Protein AF-A0A1V9ZFH4-F1 (afdb_monomer)

Solvent-accessible surface area (backbone atoms only — not comparable to full-atom values): 11383 Å² total; per-residue (Å²): 136,84,79,77,77,79,78,76,80,73,68,37,57,56,69,38,74,28,43,51,38,98,91,40,75,34,37,12,47,42,52,95,84,56,84,91,69,63,50,80,37,64,60,96,86,42,78,29,36,42,54,35,34,20,58,19,48,47,32,40,46,33,40,68,73,48,40,30,41,62,56,94,73,93,36,43,35,49,62,75,39,90,84,47,49,36,27,34,77,92,60,57,81,41,62,64,48,76,31,50,58,38,30,67,70,66,78,47,69,70,13,39,37,30,23,37,59,26,61,95,33,57,81,36,21,36,36,30,29,27,68,40,75,57,67,57,28,34,30,26,40,59,21,67,81,70,32,50,66,50,63,90,95,48,58,49,71,47,76,37,52,26,40,68,52,100,73,19,34,35,67,54,58,96,44,95,54,44,46,61,54,25,34,35,35,67,64,54,92,83,43,70,75,71,81,78,78,74,82,78,132

Radius of gyration: 17.39 Å; Cα contacts (8 Å, |Δi|>4): 444; chains: 1; bounding box: 41×49×54 Å

Secondary structure (DSSP, 8-state):
-PPPPPPPPPPPPTT-EEEEETTEEEE----TT--S-PPEEEETTEEEEETT-HHHHHHHHHHHHHSEEE---SSGGGGGSTT--EEETTSSEE-EEEEETT-SS---TTPEEEE-SBTTBTTT-EEEEEEEE-SSEEEEE-SSS--SPPPTT---SEEEEEEEETTEEEE--SSTT--EEEEEEE--TTPPPP-------

Structure (mmCIF, N/CA/C/O backbone):
data_AF-A0A1V9ZFH4-F1
#
_entry.id   AF-A0A1V9ZFH4-F1
#
loop_
_atom_site.group_PDB
_atom_site.id
_atom_site.type_symbol
_atom_site.label_atom_id
_atom_site.label_alt_id
_atom_site.label_comp_id
_atom_site.label_asym_id
_atom_site.label_entity_id
_atom_site.label_seq_id
_atom_site.pdbx_PDB_ins_code
_atom_site.Cartn_x
_atom_site.Cartn_y
_atom_site.Cartn_z
_atom_site.occupancy
_atom_site.B_iso_or_equiv
_atom_site.auth_seq_id
_atom_site.auth_comp_id
_atom_site.auth_asym_id
_atom_site.auth_atom_id
_atom_site.pdbx_PDB_model_num
ATOM 1 N N . MET A 1 1 ? 19.535 -32.516 23.263 1.00 39.56 1 MET A N 1
ATOM 2 C CA . MET 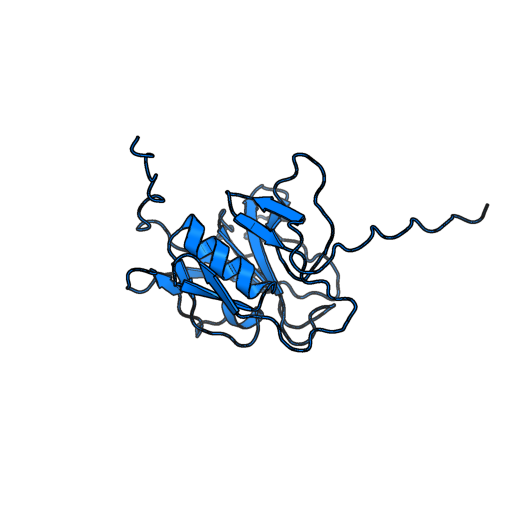A 1 1 ? 19.046 -32.508 21.869 1.00 39.56 1 MET A CA 1
ATOM 3 C C . MET A 1 1 ? 19.196 -31.087 21.358 1.00 39.56 1 MET A C 1
ATOM 5 O O . MET A 1 1 ? 18.518 -30.207 21.870 1.00 39.56 1 MET A O 1
ATOM 9 N N . CYS A 1 2 ? 20.154 -30.831 20.470 1.00 38.62 2 CYS A N 1
ATOM 10 C CA . CYS A 1 2 ? 20.339 -29.502 19.890 1.00 38.62 2 CYS A CA 1
ATOM 11 C C . CYS A 1 2 ? 19.287 -29.321 18.795 1.00 38.62 2 CYS A C 1
ATOM 13 O O . CYS A 1 2 ? 19.254 -30.111 17.854 1.00 38.62 2 CYS A O 1
ATOM 15 N N . ALA A 1 3 ? 18.401 -28.337 18.946 1.00 41.09 3 ALA A N 1
ATOM 16 C CA . ALA A 1 3 ? 17.444 -27.986 17.907 1.00 41.09 3 ALA A CA 1
ATOM 17 C C . ALA A 1 3 ? 18.218 -27.539 16.661 1.00 41.09 3 ALA A C 1
ATOM 19 O O . ALA A 1 3 ? 19.021 -26.607 16.727 1.00 41.09 3 ALA A O 1
ATOM 20 N N . VAL A 1 4 ? 18.002 -28.228 15.543 1.00 43.41 4 VAL A N 1
ATOM 21 C CA . VAL A 1 4 ? 18.470 -27.770 14.235 1.00 43.41 4 VAL A CA 1
ATOM 22 C C . VAL A 1 4 ? 17.671 -26.502 13.916 1.00 43.41 4 VAL A C 1
ATOM 24 O O . VAL A 1 4 ? 16.439 -26.563 13.939 1.00 43.41 4 VAL A O 1
ATOM 27 N N . PRO A 1 5 ? 18.313 -25.344 13.688 1.00 49.00 5 PRO A N 1
ATOM 28 C CA . PRO A 1 5 ? 17.583 -24.149 13.300 1.00 49.00 5 PRO A CA 1
ATOM 29 C C . PRO A 1 5 ? 16.886 -24.415 11.964 1.00 49.00 5 PRO A C 1
ATOM 31 O O . PRO A 1 5 ? 17.516 -24.902 11.027 1.00 49.00 5 PRO A O 1
ATOM 34 N N . ALA A 1 6 ? 15.584 -24.126 11.898 1.00 52.41 6 ALA A N 1
ATOM 35 C CA . ALA A 1 6 ? 14.808 -24.242 10.671 1.00 52.41 6 ALA A CA 1
ATOM 36 C C . ALA A 1 6 ? 15.498 -23.449 9.549 1.00 52.41 6 ALA A C 1
ATOM 38 O O . ALA A 1 6 ? 15.826 -22.270 9.718 1.00 52.41 6 ALA A O 1
ATOM 39 N N . GLU A 1 7 ? 15.758 -24.118 8.428 1.00 47.88 7 GLU A N 1
ATOM 40 C CA . GLU A 1 7 ? 16.376 -23.517 7.253 1.00 47.88 7 GLU A CA 1
ATOM 41 C C . GLU A 1 7 ? 15.475 -22.376 6.759 1.00 47.88 7 GLU A C 1
ATOM 43 O O . GLU A 1 7 ? 14.272 -22.559 6.561 1.00 47.88 7 GLU A O 1
ATOM 48 N N . LYS A 1 8 ? 16.026 -21.161 6.638 1.00 54.94 8 LYS A N 1
ATOM 49 C CA . LYS A 1 8 ? 15.248 -20.023 6.135 1.00 54.94 8 LYS A CA 1
ATOM 50 C C . LYS A 1 8 ? 14.824 -20.333 4.697 1.00 54.94 8 LYS A C 1
ATOM 52 O O . LYS A 1 8 ? 15.686 -20.738 3.916 1.00 54.94 8 LYS A O 1
ATOM 57 N N . PRO A 1 9 ? 13.550 -20.115 4.327 1.00 65.88 9 PRO A N 1
ATOM 58 C CA . PRO A 1 9 ? 13.092 -20.390 2.974 1.00 65.88 9 PRO A CA 1
ATOM 59 C C . PRO A 1 9 ? 13.949 -19.624 1.961 1.00 65.88 9 PRO A C 1
ATOM 61 O O . PRO A 1 9 ? 14.285 -18.450 2.153 1.00 65.88 9 PRO A O 1
ATOM 64 N N . GLN A 1 10 ? 14.356 -20.325 0.903 1.00 81.81 10 GLN A N 1
ATOM 65 C CA . GLN A 1 10 ? 15.249 -19.785 -0.113 1.00 81.81 10 GLN A CA 1
ATOM 66 C C . GLN A 1 10 ? 14.567 -18.629 -0.854 1.00 81.81 10 GLN A C 1
ATOM 68 O O . GLN A 1 10 ? 13.492 -18.794 -1.427 1.00 81.81 10 GLN A O 1
ATOM 73 N N . ARG A 1 11 ? 15.223 -17.463 -0.877 1.00 89.94 11 ARG A N 1
ATOM 74 C CA . ARG A 1 11 ? 14.761 -16.294 -1.638 1.00 89.94 11 ARG A CA 1
ATOM 75 C C . ARG A 1 11 ? 14.788 -16.577 -3.139 1.00 89.94 11 ARG A C 1
ATOM 77 O O . ARG A 1 11 ? 15.784 -17.071 -3.670 1.00 89.94 11 ARG A O 1
ATOM 84 N N . CYS A 1 12 ? 13.717 -16.209 -3.823 1.00 92.25 12 CYS A N 1
ATOM 85 C CA . CYS A 1 12 ? 13.548 -16.324 -5.258 1.00 92.25 12 CYS A CA 1
ATOM 86 C C . CYS A 1 12 ? 14.379 -15.268 -6.003 1.00 92.25 12 CYS A C 1
ATOM 88 O O . CYS A 1 12 ? 14.529 -14.148 -5.512 1.00 92.25 12 CYS A O 1
ATOM 90 N N . PRO A 1 13 ? 14.888 -15.573 -7.209 1.00 92.31 13 PRO A N 1
ATOM 91 C CA . PRO A 1 13 ? 15.591 -14.596 -8.037 1.00 92.31 13 PRO A CA 1
ATOM 92 C C . PRO A 1 13 ? 14.744 -13.361 -8.369 1.00 92.31 13 PRO A 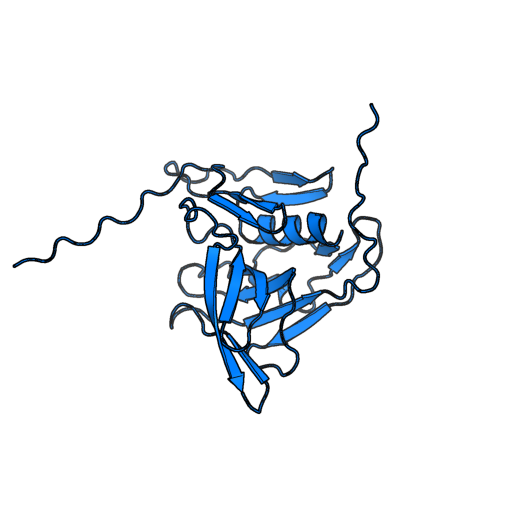C 1
ATOM 94 O O . PRO A 1 13 ? 13.522 -13.460 -8.502 1.00 92.31 13 PRO A O 1
ATOM 97 N N . PHE A 1 14 ? 15.406 -12.225 -8.584 1.00 93.00 14 PHE A N 1
ATOM 98 C CA . PHE A 1 14 ? 14.793 -10.969 -9.022 1.00 93.00 14 PHE A CA 1
ATOM 99 C C . PHE A 1 14 ? 13.812 -11.174 -10.186 1.00 93.00 14 PHE A C 1
ATOM 101 O O . PHE A 1 14 ? 14.158 -11.789 -11.195 1.00 93.00 14 PHE A O 1
ATOM 108 N N . GLY A 1 15 ? 12.605 -10.617 -10.067 1.00 93.31 15 GLY A N 1
ATOM 109 C CA . GLY A 1 15 ? 11.557 -10.694 -11.088 1.00 93.31 15 GLY A CA 1
ATOM 110 C C . GLY A 1 15 ? 10.763 -11.998 -11.112 1.00 93.31 15 GLY A C 1
ATOM 111 O O . GLY A 1 15 ? 9.862 -12.134 -11.934 1.00 93.31 15 GLY A O 1
ATOM 112 N N . THR A 1 16 ? 11.043 -12.938 -10.208 1.00 95.62 16 THR A N 1
ATOM 113 C CA . THR A 1 16 ? 10.176 -14.108 -10.006 1.00 95.62 16 THR A CA 1
ATOM 114 C C . THR A 1 16 ? 8.824 -13.655 -9.463 1.00 95.62 16 THR A C 1
ATOM 116 O O . THR A 1 16 ? 8.790 -12.881 -8.508 1.00 95.62 16 THR A O 1
ATOM 119 N N . VAL A 1 17 ? 7.722 -14.152 -10.033 1.00 97.12 17 VAL A N 1
ATOM 120 C CA . VAL A 1 17 ? 6.378 -13.963 -9.464 1.00 97.12 17 VAL A CA 1
ATOM 121 C C . VAL A 1 17 ? 6.289 -14.748 -8.159 1.00 97.12 17 VAL A C 1
ATOM 123 O O . VAL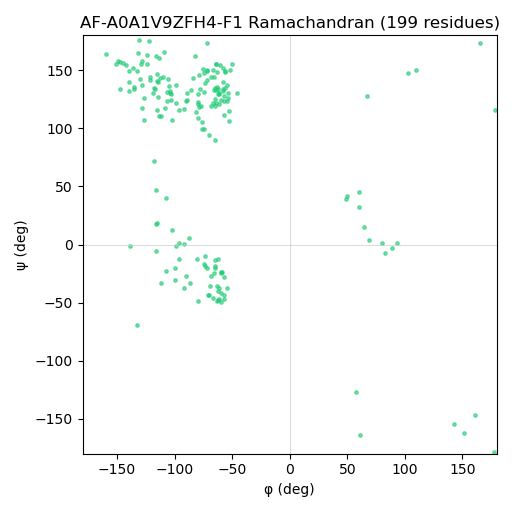 A 1 17 ? 6.450 -15.966 -8.152 1.00 97.12 17 VAL A O 1
ATOM 126 N N . LEU A 1 18 ? 6.047 -14.041 -7.061 1.00 97.38 18 LEU A N 1
ATOM 127 C CA . LEU A 1 18 ? 5.881 -14.610 -5.727 1.00 97.38 18 LEU A CA 1
ATOM 128 C C . LEU A 1 18 ? 4.433 -15.024 -5.473 1.00 97.38 18 LEU A C 1
ATOM 130 O O . LEU A 1 18 ? 4.184 -16.013 -4.795 1.00 97.38 18 LEU A O 1
ATOM 134 N N . GLY A 1 19 ? 3.487 -14.292 -6.052 1.00 97.81 19 GLY A N 1
ATOM 135 C CA . GLY A 1 19 ? 2.066 -14.581 -5.977 1.00 97.81 19 GLY A CA 1
ATOM 136 C C . GLY A 1 19 ? 1.241 -13.521 -6.694 1.00 97.81 19 GLY A C 1
ATOM 137 O O . GLY A 1 19 ? 1.790 -12.599 -7.308 1.00 97.81 19 GLY A O 1
ATOM 138 N N . VAL A 1 20 ? -0.078 -13.684 -6.657 1.00 97.94 20 VAL A N 1
ATOM 139 C CA . VAL A 1 20 ? -1.037 -12.830 -7.365 1.00 97.94 20 VAL A CA 1
ATOM 140 C C . VAL A 1 20 ? -2.189 -12.502 -6.424 1.00 97.94 20 VAL A C 1
ATOM 142 O O . VAL A 1 20 ? -2.690 -13.386 -5.736 1.00 97.94 20 VAL A O 1
ATOM 145 N N . SER A 1 21 ? -2.600 -11.238 -6.407 1.00 97.50 21 SER A N 1
ATOM 146 C CA . SER A 1 21 ? -3.753 -10.754 -5.646 1.00 97.50 21 SER A CA 1
ATOM 147 C C . SER A 1 21 ? -4.509 -9.740 -6.487 1.00 97.50 21 SER A C 1
ATOM 149 O O . SER A 1 21 ? -3.873 -8.875 -7.088 1.00 97.50 21 SER A O 1
ATOM 151 N N . ASP A 1 22 ? -5.832 -9.863 -6.581 1.00 94.81 22 ASP A N 1
ATOM 152 C CA . ASP A 1 22 ? -6.677 -8.988 -7.406 1.00 94.81 22 ASP A CA 1
ATOM 153 C C . ASP A 1 22 ? -6.169 -8.809 -8.856 1.00 94.81 22 ASP A C 1
ATOM 155 O O . ASP A 1 22 ? -6.214 -7.717 -9.425 1.00 94.81 22 ASP A O 1
ATOM 159 N N . ASP A 1 23 ? -5.666 -9.892 -9.459 1.00 94.50 23 ASP A N 1
ATOM 160 C CA . ASP A 1 23 ? -5.038 -9.926 -10.794 1.00 94.50 23 ASP A CA 1
ATOM 161 C C . ASP A 1 23 ? -3.724 -9.120 -10.915 1.00 94.50 23 ASP A C 1
ATOM 163 O O . ASP A 1 23 ? -3.221 -8.866 -12.011 1.00 94.50 23 ASP A O 1
ATOM 167 N N . VAL A 1 24 ? -3.120 -8.738 -9.786 1.00 97.88 24 VAL A N 1
ATOM 168 C CA . VAL A 1 24 ? -1.849 -8.010 -9.706 1.00 97.88 24 VAL A CA 1
ATOM 169 C C . VAL A 1 24 ? -0.746 -8.935 -9.185 1.00 97.88 24 VAL A C 1
ATOM 171 O O . VAL A 1 24 ? -0.781 -9.409 -8.050 1.00 97.88 24 VAL A O 1
ATOM 174 N N . CYS A 1 25 ? 0.279 -9.172 -10.007 1.00 98.19 25 CYS A N 1
ATOM 175 C CA . CYS A 1 25 ? 1.446 -9.966 -9.614 1.00 98.19 25 CYS A CA 1
ATOM 176 C C . CYS A 1 25 ? 2.345 -9.225 -8.610 1.00 98.19 25 CYS A C 1
ATOM 178 O O . CYS A 1 25 ? 2.622 -8.032 -8.768 1.00 98.19 25 CYS A O 1
ATOM 180 N N . VAL A 1 26 ? 2.887 -9.958 -7.642 1.00 98.31 26 VAL A N 1
ATOM 181 C CA . VAL A 1 26 ? 3.945 -9.506 -6.729 1.00 98.31 26 VAL A CA 1
ATOM 182 C C . VAL A 1 26 ? 5.253 -10.174 -7.126 1.00 98.31 26 VAL A C 1
ATOM 184 O O . VAL A 1 26 ? 5.287 -11.387 -7.324 1.00 98.31 26 VAL A O 1
ATOM 187 N N . TYR A 1 27 ? 6.328 -9.397 -7.251 1.00 96.88 27 TYR A N 1
ATOM 188 C CA . TYR A 1 27 ? 7.614 -9.883 -7.747 1.00 96.88 27 TYR A CA 1
ATOM 189 C C . TYR A 1 27 ? 8.718 -9.814 -6.692 1.00 96.88 27 TYR A C 1
ATOM 191 O O . TYR A 1 27 ? 8.783 -8.874 -5.900 1.00 96.88 27 TYR A O 1
ATOM 199 N N . SER A 1 28 ? 9.637 -10.778 -6.748 1.00 94.75 28 SER A N 1
ATOM 200 C CA . SER A 1 28 ? 10.886 -10.743 -5.988 1.00 94.75 28 SER A CA 1
ATOM 201 C C . SER A 1 28 ? 11.727 -9.542 -6.404 1.00 94.75 28 SER A C 1
ATOM 203 O O . SER A 1 28 ? 12.000 -9.335 -7.593 1.00 94.75 28 SER A O 1
ATOM 205 N N . CYS A 1 29 ? 12.203 -8.783 -5.423 1.00 91.31 29 CYS A N 1
ATOM 206 C CA . CYS A 1 29 ? 13.222 -7.763 -5.621 1.00 91.31 29 CYS A CA 1
ATOM 207 C C . CYS A 1 29 ? 14.621 -8.264 -5.231 1.00 91.31 29 CYS A C 1
ATOM 209 O O . CYS A 1 29 ? 15.594 -7.513 -5.352 1.00 91.31 29 CYS A O 1
ATOM 211 N N . TRP A 1 30 ? 14.745 -9.509 -4.760 1.00 88.75 30 TRP A N 1
ATOM 212 C CA . TRP A 1 30 ? 16.013 -10.073 -4.323 1.00 88.75 30 TRP A CA 1
ATOM 213 C C . TRP A 1 30 ? 17.008 -10.202 -5.470 1.00 88.75 30 TRP A C 1
ATOM 215 O O . TRP A 1 30 ? 16.820 -10.960 -6.422 1.00 88.75 30 TRP A O 1
ATOM 225 N N . ASN A 1 31 ? 18.136 -9.510 -5.338 1.00 82.06 31 ASN A N 1
ATOM 226 C CA . ASN A 1 31 ? 19.252 -9.630 -6.259 1.00 82.06 31 ASN A CA 1
ATOM 227 C C . ASN A 1 31 ? 20.540 -9.943 -5.492 1.00 82.06 31 ASN A C 1
ATOM 229 O O . ASN A 1 31 ? 21.125 -9.065 -4.856 1.00 82.06 31 ASN A O 1
ATOM 233 N N . ALA A 1 32 ? 21.010 -11.187 -5.611 1.00 69.62 32 ALA A N 1
ATOM 234 C CA . ALA A 1 32 ? 22.248 -11.647 -4.983 1.00 69.62 32 ALA A CA 1
ATOM 235 C C . ALA A 1 32 ? 23.494 -10.855 -5.434 1.00 69.62 32 ALA A C 1
ATOM 237 O O . ALA A 1 32 ? 24.476 -10.794 -4.701 1.00 69.62 32 ALA A O 1
ATOM 238 N N . ALA A 1 33 ? 23.459 -10.224 -6.614 1.00 61.19 33 ALA A N 1
ATOM 239 C CA . ALA A 1 33 ? 24.584 -9.484 -7.187 1.00 61.19 33 ALA A CA 1
ATOM 240 C C . ALA A 1 33 ? 24.662 -8.003 -6.758 1.00 61.19 33 ALA A C 1
ATOM 242 O O . ALA A 1 33 ? 25.533 -7.287 -7.255 1.00 61.19 33 ALA A O 1
ATOM 243 N N . CYS A 1 34 ? 23.803 -7.552 -5.829 1.00 49.44 34 CYS A N 1
ATOM 244 C CA . CYS A 1 34 ? 23.651 -6.150 -5.415 1.00 49.44 34 CYS A CA 1
ATOM 245 C C . CYS A 1 34 ? 23.074 -5.266 -6.558 1.00 49.44 34 CYS A C 1
ATOM 247 O O . CYS A 1 34 ? 23.572 -5.292 -7.689 1.00 49.44 34 CYS A O 1
ATOM 249 N N . PRO A 1 35 ? 21.994 -4.488 -6.346 1.00 54.28 35 PRO A N 1
ATOM 250 C CA . PRO A 1 35 ? 21.269 -3.863 -7.451 1.00 54.28 35 PRO A CA 1
ATOM 251 C C . PRO A 1 35 ? 22.039 -2.654 -8.000 1.00 54.28 35 PRO A C 1
ATOM 253 O O . PRO A 1 35 ? 21.968 -1.555 -7.462 1.00 54.28 35 PRO A O 1
ATOM 256 N N . LYS A 1 36 ? 22.765 -2.827 -9.113 1.00 50.78 36 LYS A N 1
ATOM 257 C CA . LYS A 1 36 ? 23.463 -1.710 -9.778 1.00 50.78 36 LYS A CA 1
ATOM 258 C C . LYS A 1 36 ? 22.545 -0.748 -10.541 1.00 50.78 36 LYS A C 1
ATOM 260 O O . LYS A 1 36 ? 23.044 0.293 -10.952 1.00 50.78 36 LYS A O 1
ATOM 265 N N . ARG A 1 37 ? 21.253 -1.064 -10.723 1.00 58.09 37 ARG A N 1
ATOM 266 C CA . ARG A 1 37 ? 20.153 -0.167 -11.156 1.00 58.09 37 ARG A CA 1
ATOM 267 C C . ARG A 1 37 ? 18.857 -0.978 -11.259 1.00 58.09 37 ARG A C 1
ATOM 269 O O . ARG A 1 37 ? 18.771 -1.872 -12.098 1.00 58.09 37 ARG A O 1
ATOM 276 N N . SER A 1 38 ? 17.859 -0.668 -10.437 1.00 72.88 38 SER A N 1
ATOM 277 C CA . SER A 1 38 ? 16.492 -1.131 -10.695 1.00 72.88 38 SER A CA 1
ATOM 278 C C . SER A 1 38 ? 15.985 -0.501 -11.992 1.00 72.88 38 SER A C 1
ATOM 280 O O . SER A 1 38 ? 16.167 0.696 -12.206 1.00 72.88 38 SER A O 1
ATOM 282 N N . LYS A 1 39 ? 15.389 -1.309 -12.873 1.00 89.38 39 LYS A N 1
ATOM 283 C CA . LYS A 1 39 ? 14.778 -0.824 -14.117 1.00 89.38 39 LYS A CA 1
ATOM 284 C C . LYS A 1 39 ? 13.446 -0.148 -13.814 1.00 89.38 39 LYS A C 1
ATOM 286 O O . LYS A 1 39 ? 12.772 -0.522 -12.859 1.00 89.38 39 LYS A O 1
ATOM 291 N N . GLU A 1 40 ? 13.058 0.812 -14.637 1.00 94.69 40 GLU A N 1
ATOM 292 C CA . GLU A 1 40 ? 11.719 1.397 -14.594 1.00 94.69 40 GLU A CA 1
ATOM 293 C C . GLU A 1 40 ? 10.674 0.363 -15.039 1.00 94.69 40 GLU A C 1
ATOM 295 O O . GLU A 1 40 ? 10.929 -0.456 -15.926 1.00 94.69 40 GLU A O 1
ATOM 300 N N . HIS A 1 41 ? 9.501 0.394 -14.416 1.00 96.19 41 HIS A N 1
ATOM 301 C CA . HIS A 1 41 ? 8.339 -0.395 -14.800 1.00 96.19 41 HIS A CA 1
ATOM 302 C C . HIS A 1 41 ? 7.209 0.520 -15.274 1.00 96.19 41 HIS A C 1
ATOM 304 O O . HIS A 1 41 ? 6.945 1.567 -14.675 1.00 96.19 41 HIS A O 1
ATOM 310 N N . PHE A 1 42 ? 6.521 0.083 -16.329 1.00 97.12 42 PHE A N 1
ATOM 311 C CA . PHE A 1 42 ? 5.356 0.749 -16.894 1.00 97.12 42 PHE A CA 1
ATOM 312 C C . PHE A 1 42 ? 4.202 -0.246 -17.030 1.00 97.12 42 PHE A C 1
ATOM 314 O O . PHE A 1 42 ? 4.402 -1.369 -17.488 1.00 97.12 42 PHE A O 1
ATOM 321 N N . HIS A 1 43 ? 2.990 0.176 -16.679 1.00 95.88 43 HIS A N 1
ATOM 322 C CA . HIS A 1 43 ? 1.754 -0.555 -16.951 1.00 95.88 43 HIS A CA 1
ATOM 323 C C . HIS A 1 43 ? 0.901 0.267 -17.919 1.00 95.88 43 HIS A C 1
ATOM 325 O O . HIS A 1 43 ? 0.501 1.378 -17.586 1.00 95.88 43 HIS A O 1
ATOM 331 N N . ASN A 1 44 ? 0.664 -0.247 -19.131 1.00 94.44 44 ASN A N 1
ATOM 332 C CA . ASN A 1 44 ? -0.075 0.450 -20.196 1.00 94.44 44 ASN A CA 1
ATOM 333 C C . ASN A 1 44 ? 0.415 1.891 -20.452 1.00 94.44 44 ASN A C 1
ATOM 335 O O . ASN A 1 44 ? -0.375 2.814 -20.612 1.00 94.44 44 ASN A O 1
ATOM 339 N N . GLY A 1 45 ? 1.738 2.091 -20.454 1.00 94.88 45 GLY A N 1
ATOM 340 C CA . GLY A 1 45 ? 2.364 3.404 -20.657 1.00 94.88 45 GLY A CA 1
ATOM 341 C C . GLY A 1 45 ? 2.450 4.286 -19.404 1.00 94.88 45 GLY A C 1
ATOM 342 O O . GLY A 1 45 ? 3.129 5.307 -19.441 1.00 94.88 45 GLY A O 1
ATOM 343 N N . ILE A 1 46 ? 1.846 3.883 -18.282 1.00 96.00 46 ILE A N 1
ATOM 344 C CA . ILE A 1 46 ? 1.927 4.602 -17.004 1.00 96.00 46 ILE A CA 1
ATOM 345 C C . ILE A 1 46 ? 3.120 4.095 -16.198 1.00 96.00 46 ILE A C 1
ATOM 347 O O . ILE A 1 46 ? 3.207 2.905 -15.898 1.00 96.00 46 ILE A O 1
ATOM 351 N N . PHE A 1 47 ? 4.030 4.991 -15.816 1.00 96.31 47 PHE A N 1
ATOM 352 C CA . PHE A 1 47 ? 5.151 4.660 -14.937 1.00 96.31 47 PHE A CA 1
ATOM 353 C C . PHE A 1 47 ? 4.646 4.238 -13.551 1.00 96.31 47 PHE A C 1
ATOM 355 O O . PHE A 1 47 ? 3.982 5.016 -12.864 1.00 96.31 47 PHE A O 1
ATOM 362 N N . THR A 1 48 ? 4.983 3.024 -13.110 1.00 97.19 48 THR A N 1
ATOM 363 C CA . THR A 1 48 ? 4.581 2.527 -11.784 1.00 97.19 48 THR A CA 1
ATOM 364 C C . THR A 1 48 ? 5.705 2.655 -10.762 1.00 97.19 48 THR A C 1
ATOM 366 O O . THR A 1 48 ? 5.443 2.935 -9.595 1.00 97.19 48 THR A O 1
ATOM 369 N N . GLY A 1 49 ? 6.969 2.573 -11.173 1.00 95.69 49 GLY A N 1
ATOM 370 C CA . GLY A 1 49 ? 8.103 2.720 -10.264 1.00 95.69 49 GLY A CA 1
ATOM 371 C C . GLY A 1 49 ? 9.328 1.942 -10.715 1.00 95.69 49 GLY A C 1
ATOM 372 O O . GLY A 1 49 ? 9.445 1.533 -11.867 1.00 95.69 49 GLY A O 1
ATOM 373 N N . LEU A 1 50 ? 10.252 1.730 -9.783 1.00 94.06 50 LEU A N 1
ATOM 374 C CA . LEU A 1 50 ? 11.437 0.913 -10.005 1.00 94.06 50 LEU A CA 1
ATOM 375 C C . LEU A 1 50 ? 11.149 -0.553 -9.661 1.00 94.06 50 LEU A C 1
ATOM 377 O O . LEU A 1 50 ? 10.663 -0.862 -8.574 1.00 94.06 50 LEU A O 1
ATOM 381 N N . GLN A 1 51 ? 11.502 -1.463 -10.563 1.00 94.00 51 GLN A N 1
ATOM 382 C CA . GLN A 1 51 ? 11.401 -2.907 -10.359 1.00 94.00 51 GLN A CA 1
ATOM 383 C C . GLN A 1 51 ? 12.297 -3.361 -9.187 1.00 94.00 51 GLN A C 1
ATOM 385 O O . GLN A 1 51 ? 13.491 -3.055 -9.159 1.00 94.00 51 GLN A O 1
ATOM 390 N N . TRP A 1 52 ? 11.823 -4.116 -8.200 1.00 93.31 52 TRP A N 1
ATOM 391 C CA . TRP A 1 52 ? 10.434 -4.404 -7.825 1.00 93.31 52 TRP A CA 1
ATOM 392 C C . TRP A 1 52 ? 10.227 -3.865 -6.414 1.00 93.31 52 TRP A C 1
ATOM 394 O O . TRP A 1 52 ? 10.247 -4.592 -5.431 1.00 93.31 52 TRP A O 1
ATOM 404 N N . GLN A 1 53 ? 10.172 -2.542 -6.298 1.00 94.25 53 GLN A N 1
ATOM 405 C CA . GLN A 1 53 ? 10.101 -1.868 -5.005 1.00 94.25 53 GLN A CA 1
ATOM 406 C C . GLN A 1 53 ? 8.666 -1.832 -4.469 1.00 94.25 53 GLN A C 1
ATOM 408 O O . GLN A 1 53 ? 7.698 -2.001 -5.211 1.00 94.25 53 GLN A O 1
ATOM 413 N N . CYS A 1 54 ? 8.521 -1.575 -3.170 1.00 96.19 54 CYS A N 1
ATOM 414 C CA . CYS A 1 54 ? 7.2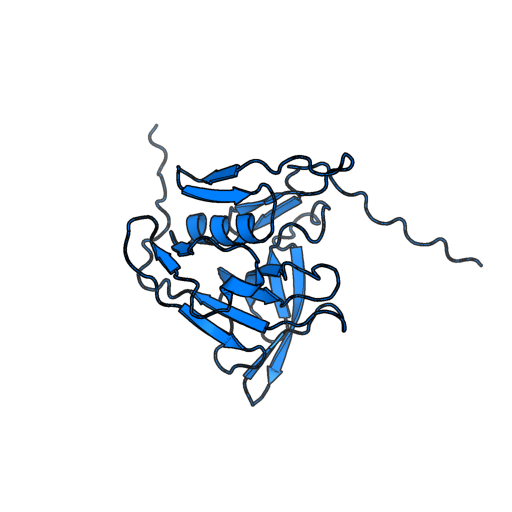20 -1.438 -2.513 1.00 96.19 54 CYS A CA 1
ATOM 415 C C . CYS A 1 54 ? 6.347 -0.345 -3.157 1.00 96.19 54 CYS A C 1
ATOM 417 O O . CYS A 1 54 ? 5.177 -0.576 -3.452 1.00 96.19 54 CYS A O 1
ATOM 419 N N . VAL A 1 55 ? 6.939 0.816 -3.472 1.00 97.44 55 VAL A N 1
ATOM 420 C CA . VAL A 1 55 ? 6.250 1.932 -4.146 1.00 97.44 55 VAL A CA 1
ATOM 421 C C . VAL A 1 55 ? 5.771 1.543 -5.548 1.00 97.44 55 VAL A C 1
ATOM 423 O O . VAL A 1 55 ? 4.696 1.973 -5.962 1.00 97.44 55 VAL A O 1
ATOM 426 N N . GLU A 1 56 ? 6.541 0.715 -6.262 1.00 97.94 56 GLU A N 1
ATOM 427 C CA . GLU A 1 56 ? 6.167 0.222 -7.591 1.00 97.94 56 GLU A CA 1
ATOM 428 C C . GLU A 1 56 ? 4.896 -0.625 -7.524 1.00 97.94 56 GLU A C 1
ATOM 430 O O . GLU A 1 56 ? 3.959 -0.355 -8.277 1.00 97.94 56 GLU A O 1
ATOM 435 N N . LEU A 1 57 ? 4.826 -1.580 -6.587 1.00 98.56 57 LEU A N 1
ATOM 436 C CA . LEU A 1 57 ? 3.629 -2.402 -6.404 1.00 98.56 57 LEU A CA 1
ATOM 437 C C . LEU A 1 57 ? 2.431 -1.544 -6.002 1.00 98.56 57 LEU A C 1
ATOM 439 O O . LEU A 1 57 ? 1.367 -1.681 -6.598 1.00 98.56 57 LEU A O 1
ATOM 443 N N . ALA A 1 58 ? 2.602 -0.657 -5.018 1.00 98.56 58 ALA A N 1
ATOM 444 C CA . ALA A 1 58 ? 1.523 0.190 -4.519 1.00 98.56 58 ALA A CA 1
ATOM 445 C C . ALA A 1 58 ? 0.911 1.042 -5.640 1.00 98.56 58 ALA A C 1
ATOM 447 O O . ALA A 1 58 ? -0.308 1.068 -5.808 1.00 98.56 58 ALA A O 1
ATOM 448 N N . ARG A 1 59 ? 1.750 1.688 -6.463 1.00 98.62 59 ARG A N 1
ATOM 449 C CA . ARG A 1 59 ? 1.272 2.470 -7.610 1.00 98.62 59 ARG A CA 1
ATOM 450 C C . ARG A 1 59 ? 0.637 1.577 -8.673 1.00 98.62 59 ARG A C 1
ATOM 452 O O . ARG A 1 59 ? -0.444 1.898 -9.155 1.00 98.62 59 ARG A O 1
ATOM 459 N N . ARG A 1 60 ? 1.273 0.456 -9.033 1.00 98.56 60 ARG A N 1
ATOM 460 C CA . ARG A 1 60 ? 0.739 -0.472 -10.042 1.00 98.56 60 ARG A CA 1
ATOM 461 C C . ARG A 1 60 ? -0.622 -1.026 -9.644 1.00 98.56 60 ARG A C 1
ATOM 463 O O . ARG A 1 60 ? -1.505 -1.088 -10.490 1.00 98.56 60 ARG A O 1
ATOM 470 N N . TYR A 1 61 ? -0.801 -1.389 -8.379 1.00 98.62 61 TYR A N 1
ATOM 471 C CA . TYR A 1 61 ? -2.075 -1.878 -7.875 1.00 98.62 61 TYR A CA 1
ATOM 472 C C . TYR A 1 61 ? -3.185 -0.839 -8.055 1.00 98.62 61 TYR A C 1
ATOM 474 O O . TYR A 1 61 ? -4.226 -1.159 -8.620 1.00 98.62 61 TYR A O 1
ATOM 482 N N . LEU A 1 62 ? -2.958 0.416 -7.648 1.00 98.00 62 LEU A N 1
ATOM 483 C CA . LEU A 1 62 ? -3.949 1.483 -7.825 1.00 98.00 62 LEU A CA 1
ATOM 484 C C . LEU A 1 62 ? -4.256 1.751 -9.306 1.00 98.00 62 LEU A C 1
ATOM 486 O O . LEU A 1 62 ? -5.419 1.901 -9.678 1.00 98.00 62 LEU A O 1
ATOM 490 N N . VAL A 1 63 ? -3.241 1.736 -10.173 1.00 97.38 63 VAL A N 1
ATOM 491 C CA . VAL A 1 63 ? -3.443 1.910 -11.619 1.00 97.38 63 VAL A CA 1
ATOM 492 C C . VAL A 1 63 ? -4.327 0.793 -12.179 1.00 97.38 63 VAL A C 1
ATOM 494 O O . VAL A 1 63 ? -5.279 1.081 -12.898 1.00 97.38 63 VAL A O 1
ATOM 497 N N . VAL A 1 64 ? -4.049 -0.465 -11.826 1.00 96.75 64 VAL A N 1
ATOM 498 C CA . VAL A 1 64 ? -4.794 -1.631 -12.327 1.00 96.75 64 VAL A CA 1
ATOM 499 C C . VAL A 1 64 ? -6.215 -1.686 -11.762 1.00 96.75 64 VAL A C 1
ATOM 501 O O . VAL A 1 64 ? -7.155 -1.969 -12.501 1.00 96.75 64 VAL A O 1
ATOM 504 N N . ARG A 1 65 ? -6.389 -1.432 -10.461 1.00 96.50 65 ARG A N 1
ATOM 505 C CA . ARG A 1 65 ? -7.661 -1.669 -9.760 1.00 96.50 65 ARG A CA 1
ATOM 506 C C . ARG A 1 65 ? -8.614 -0.484 -9.763 1.00 96.50 65 ARG A C 1
ATOM 508 O O . ARG A 1 65 ? -9.817 -0.698 -9.657 1.00 96.50 65 ARG A O 1
ATOM 515 N N . SER A 1 66 ? -8.108 0.742 -9.864 1.00 94.81 66 SER A N 1
ATOM 516 C CA . SER A 1 66 ? -8.939 1.950 -9.776 1.00 94.81 66 SER A CA 1
ATOM 517 C C . SER A 1 66 ? -8.578 3.044 -10.779 1.00 94.81 66 SER A C 1
ATOM 519 O O . SER A 1 66 ? -9.229 4.088 -10.800 1.00 94.81 66 SER A O 1
ATOM 521 N N . GLY A 1 67 ? -7.557 2.842 -11.620 1.00 96.19 67 GLY A N 1
ATOM 522 C CA . GLY A 1 67 ? -7.072 3.881 -12.528 1.00 96.19 67 GLY A CA 1
ATOM 523 C C . GLY A 1 67 ? -6.580 5.121 -11.777 1.00 96.19 67 GLY A C 1
ATOM 524 O O . GLY A 1 67 ? -6.746 6.239 -12.268 1.00 96.19 67 GLY A O 1
ATOM 525 N N . VAL A 1 68 ? -6.034 4.938 -10.573 1.00 97.56 68 VAL A N 1
ATOM 526 C CA . VAL A 1 68 ? -5.474 6.007 -9.736 1.00 97.56 68 VAL A CA 1
ATOM 527 C C . VAL A 1 68 ? -3.958 5.860 -9.665 1.00 97.56 68 VAL A C 1
ATOM 529 O O . VAL A 1 68 ? -3.424 4.756 -9.608 1.00 97.56 68 VAL A O 1
ATOM 532 N N . THR A 1 69 ? -3.251 6.982 -9.637 1.00 97.69 69 THR A N 1
ATOM 533 C CA . THR A 1 69 ? -1.819 7.057 -9.352 1.00 97.69 69 THR A CA 1
ATOM 534 C C . THR A 1 69 ? -1.548 8.135 -8.302 1.00 97.69 69 THR A C 1
ATOM 536 O O . THR A 1 69 ? -2.456 8.832 -7.847 1.00 97.69 69 THR A O 1
ATOM 539 N N . PHE A 1 70 ? -0.292 8.258 -7.890 1.00 98.06 70 PHE A N 1
ATOM 540 C CA . PHE A 1 70 ? 0.171 9.322 -7.009 1.00 98.06 70 PHE A CA 1
ATOM 541 C C . PHE A 1 70 ? 1.499 9.897 -7.485 1.00 98.06 70 PHE A C 1
ATOM 543 O O . PHE A 1 70 ? 2.319 9.196 -8.098 1.00 98.06 70 PHE A O 1
ATOM 550 N N . SER A 1 71 ? 1.702 11.171 -7.150 1.00 96.62 71 SER A N 1
ATOM 551 C CA . SER A 1 71 ? 2.863 11.974 -7.523 1.00 96.62 71 SER A CA 1
ATOM 552 C C . SER A 1 71 ? 4.188 11.277 -7.211 1.00 96.62 71 SER A C 1
ATOM 554 O O . SER A 1 71 ? 4.289 10.431 -6.319 1.00 96.62 71 SER A O 1
ATOM 556 N N . SER A 1 72 ? 5.242 11.649 -7.932 1.00 94.50 72 SER A N 1
ATOM 557 C CA . SER A 1 72 ? 6.586 11.136 -7.670 1.00 94.50 72 SER A CA 1
ATOM 558 C C . SER A 1 72 ? 7.029 11.430 -6.237 1.00 94.50 72 SER A C 1
ATOM 560 O O . SER A 1 72 ? 6.938 12.556 -5.755 1.00 94.50 72 SER A O 1
ATOM 562 N N . ILE A 1 73 ? 7.546 10.399 -5.578 1.00 94.62 73 ILE A N 1
ATOM 563 C CA . ILE A 1 73 ? 8.080 10.440 -4.218 1.00 94.62 73 ILE A CA 1
ATOM 564 C C . ILE A 1 73 ? 9.468 9.816 -4.218 1.00 94.62 73 ILE A C 1
ATOM 566 O O . ILE A 1 73 ? 9.785 8.977 -5.065 1.00 94.62 73 ILE A O 1
ATOM 570 N N . ARG A 1 74 ? 10.290 10.207 -3.248 1.00 90.25 74 ARG A N 1
ATOM 571 C CA . ARG A 1 74 ? 11.614 9.619 -3.039 1.00 90.25 74 ARG A CA 1
ATOM 572 C C . ARG A 1 74 ? 11.566 8.456 -2.051 1.00 90.25 74 ARG A C 1
ATOM 574 O O . ARG A 1 74 ? 12.283 7.479 -2.233 1.00 90.25 74 ARG A O 1
ATOM 581 N N . PHE A 1 75 ? 10.732 8.567 -1.019 1.00 93.50 75 PHE A N 1
ATOM 582 C CA . PHE A 1 75 ? 10.633 7.604 0.075 1.00 93.50 75 PHE A CA 1
ATOM 583 C C . PHE A 1 75 ? 9.176 7.202 0.311 1.00 93.50 75 PHE A C 1
ATOM 585 O O . PHE A 1 75 ? 8.281 8.037 0.208 1.00 93.50 75 PHE A O 1
ATOM 592 N N . ALA A 1 76 ? 8.935 5.931 0.636 1.00 95.56 76 ALA A N 1
ATOM 593 C CA . ALA A 1 76 ? 7.593 5.365 0.759 1.00 95.56 76 ALA A CA 1
ATOM 594 C C . ALA A 1 76 ? 6.755 6.052 1.849 1.00 95.56 76 ALA A C 1
ATOM 596 O O . ALA A 1 76 ? 5.575 6.316 1.626 1.00 95.56 76 ALA A O 1
ATOM 597 N N . TYR A 1 77 ? 7.364 6.435 2.978 1.00 95.38 77 TYR A N 1
ATOM 598 C CA . TYR A 1 77 ? 6.648 7.139 4.051 1.00 95.38 77 TYR A CA 1
ATOM 599 C C . TYR A 1 77 ? 6.028 8.472 3.589 1.00 95.38 77 TYR A C 1
ATOM 601 O O . TYR A 1 77 ? 5.038 8.930 4.159 1.00 95.38 77 TYR A O 1
ATOM 609 N N . GLN A 1 78 ? 6.562 9.092 2.525 1.00 96.81 78 GLN A N 1
ATOM 610 C CA . GLN A 1 78 ? 6.059 10.368 2.005 1.00 96.81 78 GLN A CA 1
ATOM 611 C C . GLN A 1 78 ? 4.636 10.256 1.449 1.00 96.81 78 GLN A C 1
ATOM 613 O O . GLN A 1 78 ? 3.941 11.270 1.392 1.00 96.81 78 GLN A O 1
ATOM 618 N N . ILE A 1 79 ? 4.168 9.049 1.102 1.00 97.94 79 ILE A N 1
ATOM 619 C CA . ILE A 1 79 ? 2.780 8.807 0.676 1.00 97.94 79 ILE A CA 1
ATOM 620 C C . ILE A 1 79 ? 1.791 9.325 1.728 1.00 97.94 79 ILE A C 1
ATOM 622 O O . ILE A 1 79 ? 0.762 9.914 1.389 1.00 97.94 79 ILE A O 1
ATOM 626 N N . PHE A 1 80 ? 2.134 9.175 3.009 1.00 97.69 80 PHE A N 1
ATOM 627 C CA . PHE A 1 80 ? 1.294 9.618 4.116 1.00 97.69 80 PHE A CA 1
ATOM 628 C C . PHE A 1 80 ? 1.283 11.145 4.293 1.00 97.69 80 PHE A C 1
ATOM 630 O O . PHE A 1 80 ? 0.368 11.689 4.901 1.00 97.69 80 PHE A O 1
ATOM 637 N N . GLY A 1 81 ? 2.255 11.867 3.730 1.00 96.25 81 GLY A N 1
ATOM 638 C CA . GLY A 1 81 ? 2.312 13.328 3.780 1.00 96.25 81 GLY A CA 1
ATOM 639 C C . GLY A 1 81 ? 1.258 13.991 2.891 1.00 96.25 81 GLY A C 1
ATOM 640 O O . GLY A 1 81 ? 0.897 13.464 1.837 1.00 96.25 81 GLY A O 1
ATOM 641 N N . SER A 1 82 ? 0.784 15.176 3.287 1.00 94.44 82 SER A N 1
ATOM 642 C CA . SER A 1 82 ? -0.205 15.970 2.535 1.00 94.44 82 SER A CA 1
ATOM 643 C C . SER A 1 82 ? 0.300 16.469 1.176 1.00 94.44 82 SER A C 1
ATOM 645 O O . SER A 1 82 ? -0.509 16.806 0.318 1.00 94.44 82 SER A O 1
ATOM 647 N N . SER A 1 83 ? 1.618 16.489 0.964 1.00 94.94 83 SER A N 1
ATOM 648 C CA . SER A 1 83 ? 2.248 16.866 -0.304 1.00 94.94 83 SER A CA 1
ATOM 649 C C . SER A 1 83 ? 2.134 15.800 -1.396 1.00 94.94 83 SER A C 1
ATOM 651 O O . SER A 1 83 ? 2.344 16.122 -2.563 1.00 94.94 83 SER A O 1
ATOM 653 N N . THR A 1 84 ? 1.813 14.548 -1.050 1.00 97.88 84 THR A N 1
ATOM 654 C CA . THR A 1 84 ? 1.594 13.497 -2.051 1.00 97.88 84 THR A CA 1
ATOM 655 C C . THR A 1 84 ? 0.196 13.647 -2.644 1.00 97.88 84 THR A C 1
ATOM 657 O O . THR A 1 84 ? -0.810 13.388 -1.977 1.00 97.88 84 THR A O 1
ATOM 660 N N . ALA A 1 85 ? 0.132 14.079 -3.900 1.00 97.44 85 ALA A N 1
ATOM 661 C CA . ALA A 1 85 ? -1.117 14.204 -4.639 1.00 97.44 85 ALA A CA 1
ATOM 662 C C . ALA A 1 85 ? -1.501 12.859 -5.264 1.00 97.44 85 ALA A C 1
ATOM 664 O O . ALA A 1 85 ? -0.631 12.116 -5.720 1.00 97.44 85 ALA A O 1
ATOM 665 N N . PHE A 1 86 ? -2.800 12.572 -5.297 1.00 98.00 86 PHE A N 1
ATOM 666 C CA . PHE A 1 86 ? -3.373 11.434 -6.009 1.00 98.00 86 PHE A CA 1
ATOM 667 C C . PHE A 1 86 ? -4.204 11.954 -7.174 1.00 98.00 86 PHE A C 1
ATOM 669 O O . PHE A 1 86 ? -4.860 12.991 -7.064 1.00 98.00 86 PHE A O 1
ATOM 676 N N . GLU A 1 8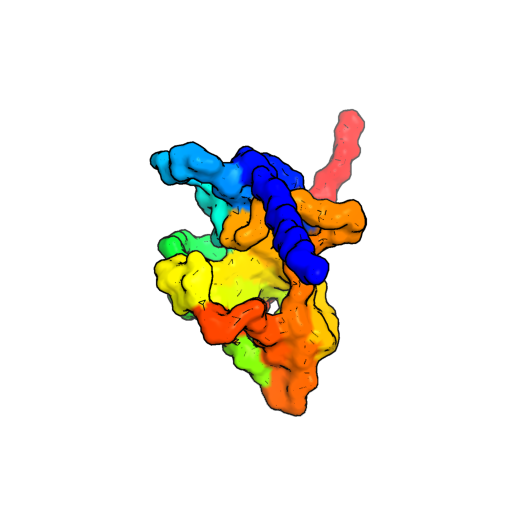7 ? -4.170 11.242 -8.290 1.00 96.62 87 GLU A N 1
ATOM 677 C CA . GLU A 1 87 ? -4.834 11.646 -9.525 1.00 96.62 87 GLU A CA 1
ATOM 678 C C . GLU A 1 87 ? -5.285 10.430 -10.327 1.00 96.62 87 GLU A C 1
ATOM 680 O O . GLU A 1 87 ? -4.768 9.321 -10.161 1.00 96.62 87 GLU A O 1
ATOM 685 N N . ARG A 1 88 ? -6.271 10.632 -11.197 1.00 96.12 88 ARG A N 1
ATOM 686 C CA . ARG A 1 88 ? -6.700 9.608 -12.143 1.00 96.12 88 ARG A CA 1
ATOM 687 C C . ARG A 1 88 ? -5.732 9.560 -13.320 1.00 96.12 88 ARG A C 1
ATOM 689 O O . ARG A 1 88 ? -5.214 10.587 -13.750 1.00 96.12 88 ARG A O 1
ATOM 696 N N . VAL A 1 89 ? -5.516 8.368 -13.873 1.00 95.19 89 VAL A N 1
ATOM 697 C CA . VAL A 1 89 ? -4.624 8.174 -15.031 1.00 95.19 89 VAL A CA 1
ATOM 698 C C . VAL A 1 89 ? -5.132 8.853 -16.309 1.00 95.19 89 VAL A C 1
ATOM 700 O O . VAL A 1 89 ? -4.333 9.170 -17.184 1.00 95.19 89 VAL A O 1
ATOM 703 N N . ASP A 1 90 ? -6.442 9.086 -16.414 1.00 91.81 90 ASP A N 1
ATOM 704 C CA . ASP A 1 90 ? -7.109 9.845 -17.481 1.00 91.81 90 ASP A CA 1
ATOM 705 C C . ASP A 1 90 ? -7.266 11.342 -17.151 1.00 91.81 90 ASP A C 1
ATOM 707 O O . ASP A 1 90 ? -7.746 12.115 -17.981 1.00 91.81 90 ASP A O 1
ATOM 711 N N . GLY A 1 91 ? -6.790 11.766 -15.977 1.00 91.88 91 GLY A N 1
ATOM 712 C CA . GLY A 1 91 ? -6.727 13.154 -15.544 1.00 91.88 91 GLY A CA 1
ATOM 713 C C . GLY A 1 91 ? -7.701 13.502 -14.419 1.00 91.88 91 GLY A C 1
ATOM 714 O O . GLY A 1 91 ? -8.796 12.961 -14.293 1.00 91.88 91 GLY A O 1
ATOM 715 N N . GLY A 1 92 ? -7.295 14.474 -13.605 1.00 93.88 92 GLY A N 1
ATOM 716 C CA . GLY A 1 92 ? -8.092 15.012 -12.504 1.00 93.88 92 GLY A CA 1
ATOM 717 C C . GLY A 1 92 ? -7.657 14.492 -11.128 1.00 93.88 92 GLY A C 1
ATOM 718 O O . GLY A 1 92 ? -7.183 13.360 -11.005 1.00 93.88 92 GLY A O 1
ATOM 719 N N . PRO A 1 93 ? -7.789 15.321 -10.078 1.00 96.00 93 PRO A N 1
ATOM 720 C CA . PRO A 1 93 ? -7.358 14.965 -8.732 1.00 96.00 93 PRO A CA 1
ATOM 721 C C . PRO A 1 93 ? -8.272 13.907 -8.104 1.00 96.00 93 PRO A C 1
ATOM 723 O O . PRO A 1 93 ? -9.476 13.870 -8.355 1.00 96.00 93 PRO A O 1
ATOM 726 N N . VAL A 1 94 ? -7.694 13.087 -7.228 1.00 96.75 94 VAL A N 1
ATOM 727 C CA . VAL A 1 94 ? -8.402 12.105 -6.401 1.00 96.75 94 VAL A CA 1
ATOM 728 C C . VAL A 1 94 ? -8.266 12.505 -4.941 1.00 96.75 94 VAL A C 1
ATOM 730 O O . VAL A 1 94 ? -7.158 12.699 -4.434 1.00 96.75 94 VAL A O 1
ATOM 733 N N . THR A 1 95 ? -9.400 12.614 -4.252 1.00 96.19 95 THR A N 1
ATOM 734 C CA . THR A 1 95 ? -9.404 12.846 -2.809 1.00 96.19 95 THR A CA 1
ATOM 735 C C . THR A 1 95 ? -9.007 11.563 -2.088 1.00 96.19 95 THR A C 1
ATOM 737 O O . THR A 1 95 ? -9.419 10.460 -2.442 1.00 96.19 95 THR A O 1
ATOM 740 N N . VAL A 1 96 ? -8.194 11.713 -1.049 1.00 97.62 96 VAL A N 1
ATOM 741 C CA . VAL A 1 96 ? -7.781 10.609 -0.187 1.00 97.62 96 VAL A CA 1
ATOM 742 C C . VAL A 1 96 ? -7.938 11.005 1.269 1.00 97.62 96 VAL A C 1
ATOM 744 O O . VAL A 1 96 ? -7.766 12.172 1.630 1.00 97.62 96 VAL A O 1
ATOM 747 N N . THR A 1 97 ? -8.219 10.030 2.125 1.00 97.94 97 THR A N 1
ATOM 748 C CA . THR A 1 97 ? -8.233 10.222 3.577 1.00 97.94 97 THR A CA 1
ATOM 749 C C . THR A 1 97 ? -7.009 9.552 4.177 1.00 97.94 97 THR A C 1
ATOM 751 O O . THR A 1 97 ? -6.785 8.362 3.979 1.00 97.94 97 THR A O 1
ATOM 754 N N . ARG A 1 98 ? -6.203 10.324 4.906 1.00 98.12 98 ARG A N 1
ATOM 755 C CA . ARG A 1 98 ? -5.036 9.824 5.638 1.00 98.12 98 ARG A CA 1
ATOM 756 C C . ARG A 1 98 ? -5.451 9.567 7.075 1.00 98.12 98 ARG A C 1
ATOM 758 O O . ARG A 1 98 ? -5.824 10.497 7.785 1.00 98.12 98 ARG A O 1
ATOM 765 N N . CYS A 1 99 ? -5.397 8.313 7.476 1.00 98.06 99 CYS A N 1
ATOM 766 C CA . CYS A 1 99 ? -5.876 7.838 8.759 1.00 98.06 99 CYS A CA 1
ATOM 767 C C . CYS A 1 99 ? -4.673 7.368 9.576 1.00 98.06 99 CYS A C 1
ATOM 769 O O . CYS A 1 99 ? -4.063 6.363 9.204 1.00 98.06 99 CYS A O 1
ATOM 771 N N . PRO A 1 100 ? -4.297 8.074 10.657 1.00 97.44 100 PRO A N 1
ATOM 772 C CA . PRO A 1 100 ? -3.299 7.570 11.591 1.00 97.44 100 PRO A CA 1
ATOM 773 C C . PRO A 1 100 ? -3.709 6.200 12.136 1.00 97.44 100 PRO A C 1
ATOM 775 O O . PRO A 1 100 ? -4.902 5.925 12.275 1.00 97.44 100 PRO A O 1
ATOM 778 N N . ASN A 1 101 ? -2.744 5.344 12.464 1.00 96.69 101 ASN A N 1
ATOM 779 C CA . ASN A 1 101 ? -3.057 4.061 13.089 1.00 96.69 101 ASN A CA 1
ATOM 780 C C . ASN A 1 101 ? -3.851 4.281 14.393 1.00 96.69 101 ASN A C 1
ATOM 782 O O . ASN A 1 101 ? -3.434 5.076 15.235 1.00 96.69 101 ASN A O 1
ATOM 786 N N . GLY A 1 102 ? -4.994 3.609 14.546 1.00 96.38 102 GLY A N 1
ATOM 787 C CA . GLY A 1 102 ? -5.955 3.874 15.624 1.00 96.38 102 GLY A CA 1
ATOM 788 C C . GLY A 1 102 ? -7.080 4.849 15.270 1.00 96.38 102 GLY A C 1
ATOM 789 O O . GLY A 1 102 ? -7.920 5.126 16.120 1.00 96.38 102 GLY A O 1
ATOM 790 N N . ALA A 1 103 ? -7.139 5.368 14.039 1.00 97.12 103 ALA A N 1
ATOM 791 C CA . ALA A 1 103 ? -8.246 6.210 13.593 1.00 97.12 103 ALA A CA 1
ATOM 792 C C . ALA A 1 103 ? -9.590 5.457 13.557 1.00 97.12 103 ALA A C 1
ATOM 794 O O . ALA A 1 103 ? -9.649 4.241 13.364 1.00 97.12 103 ALA A O 1
ATOM 795 N N . THR A 1 104 ? -10.688 6.209 13.671 1.00 96.06 104 THR A N 1
ATOM 796 C CA . THR A 1 104 ? -12.064 5.687 13.587 1.00 96.06 104 THR A CA 1
ATOM 797 C C . THR A 1 104 ? -12.441 5.219 12.183 1.00 96.06 104 THR A C 1
ATOM 799 O O . THR A 1 104 ? -13.169 4.240 12.020 1.00 96.06 104 THR A O 1
ATOM 802 N N . ALA A 1 105 ? -11.944 5.906 11.154 1.00 95.81 105 ALA A N 1
ATOM 803 C CA . ALA A 1 105 ? -12.168 5.541 9.763 1.00 95.81 105 ALA A CA 1
ATOM 804 C C . ALA A 1 105 ? -11.296 4.338 9.382 1.00 95.81 105 ALA A C 1
ATOM 806 O O . ALA A 1 105 ? -10.094 4.488 9.179 1.00 95.81 105 ALA A O 1
ATOM 807 N N . ARG A 1 106 ? -11.910 3.157 9.264 1.00 96.88 106 ARG A N 1
ATOM 808 C CA . ARG A 1 106 ? -11.227 1.900 8.914 1.00 96.88 106 ARG A CA 1
ATOM 809 C C . ARG A 1 106 ? -10.547 1.964 7.540 1.00 96.88 106 ARG A C 1
ATOM 811 O O . ARG A 1 106 ? -11.007 2.714 6.670 1.00 96.88 106 ARG A O 1
ATOM 818 N N . PRO A 1 107 ? -9.493 1.160 7.315 1.00 97.81 107 PRO A N 1
ATOM 819 C CA . PRO A 1 107 ? -9.004 0.933 5.967 1.00 97.81 107 PRO A CA 1
ATOM 820 C C . PRO A 1 107 ? -10.067 0.220 5.128 1.00 97.81 107 PRO A C 1
ATOM 822 O O . PRO A 1 107 ? -10.910 -0.512 5.649 1.00 97.81 107 PRO A O 1
ATOM 825 N N . THR A 1 108 ? -9.988 0.395 3.818 1.00 97.00 108 THR A N 1
ATOM 826 C CA . THR A 1 108 ? -10.744 -0.384 2.829 1.00 97.00 108 THR A CA 1
ATOM 827 C C . THR A 1 108 ? -9.798 -1.195 1.944 1.00 97.00 108 THR A C 1
ATOM 829 O O . THR A 1 108 ? -8.604 -0.896 1.863 1.00 97.00 108 THR A O 1
ATOM 832 N N . THR A 1 109 ? -10.307 -2.214 1.248 1.00 96.94 109 THR A N 1
ATOM 833 C CA . THR A 1 109 ? -9.534 -2.898 0.198 1.00 96.94 109 THR A CA 1
ATOM 834 C C . THR A 1 109 ? -9.002 -1.881 -0.820 1.00 96.94 109 THR A C 1
ATOM 836 O O . THR A 1 109 ? -9.738 -1.022 -1.302 1.00 96.94 109 THR A O 1
ATOM 839 N N . GLY A 1 110 ? -7.706 -1.963 -1.120 1.00 97.69 110 GLY A N 1
ATOM 840 C CA . GLY A 1 110 ? -6.950 -1.012 -1.934 1.00 97.69 110 GLY A CA 1
ATOM 841 C C . GLY A 1 110 ? -6.329 0.160 -1.166 1.00 97.69 110 GLY A C 1
ATOM 842 O O . GLY A 1 110 ? -5.602 0.949 -1.767 1.00 97.69 110 GLY A O 1
ATOM 843 N N . SER A 1 111 ? -6.559 0.275 0.145 1.00 98.56 111 SER A N 1
ATOM 844 C CA . SER A 1 111 ? -5.892 1.290 0.969 1.00 98.56 111 SER A CA 1
ATOM 845 C C . SER A 1 111 ? -4.391 1.041 1.049 1.00 98.56 111 SER A C 1
ATOM 847 O O . SER A 1 111 ? -3.940 -0.105 1.118 1.00 98.56 111 SER A O 1
ATOM 849 N N . LEU A 1 112 ? -3.610 2.121 1.077 1.00 98.75 112 LEU A N 1
ATOM 850 C CA . LEU A 1 112 ? -2.156 2.036 1.203 1.00 98.75 112 LEU A CA 1
ATOM 851 C C . LEU A 1 112 ? -1.753 2.092 2.676 1.00 98.75 112 LEU A C 1
ATOM 853 O O . LEU A 1 112 ? -1.978 3.109 3.326 1.00 98.75 112 LEU A O 1
ATOM 857 N N . LEU A 1 113 ? -1.148 1.026 3.194 1.00 98.44 113 LEU A N 1
ATOM 858 C CA . LEU A 1 113 ? -0.639 0.936 4.562 1.00 98.44 113 LEU A CA 1
ATOM 859 C C . LEU A 1 113 ? 0.812 1.421 4.609 1.00 98.44 113 LEU A C 1
ATOM 861 O O . LEU A 1 113 ? 1.645 0.909 3.860 1.00 98.44 113 LEU A O 1
ATOM 865 N N . ILE A 1 114 ? 1.111 2.409 5.455 1.00 97.75 114 ILE A N 1
ATOM 866 C CA . ILE A 1 114 ? 2.384 3.137 5.434 1.00 97.75 114 ILE A CA 1
ATOM 867 C C . ILE A 1 114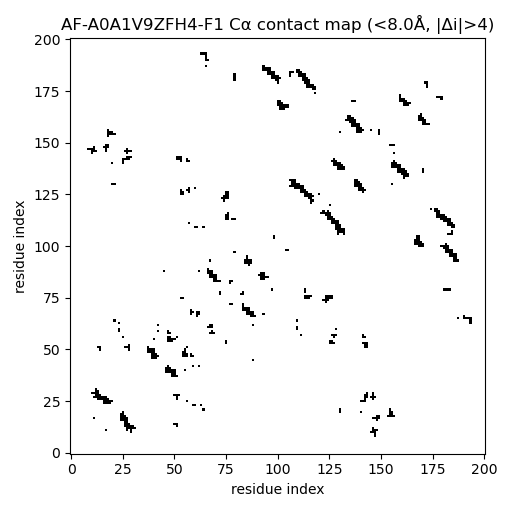 ? 3.148 2.964 6.745 1.00 97.75 114 ILE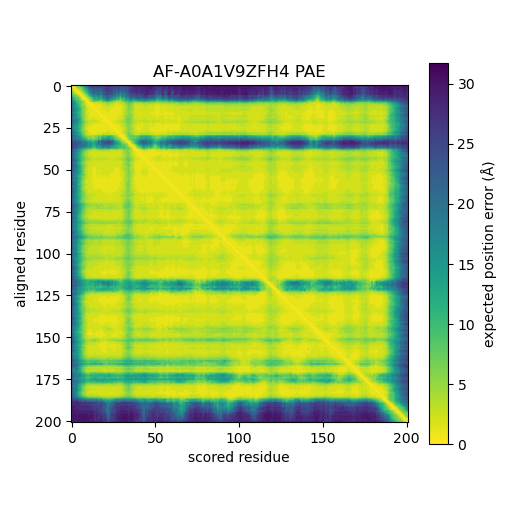 A C 1
ATOM 869 O O . ILE A 1 114 ? 2.630 3.237 7.831 1.00 97.75 114 ILE A O 1
ATOM 873 N N . TRP A 1 115 ? 4.421 2.602 6.624 1.00 95.75 115 TRP A N 1
ATOM 874 C CA . TRP A 1 115 ? 5.391 2.620 7.713 1.00 95.75 115 TRP A CA 1
ATOM 875 C C . TRP A 1 115 ? 6.352 3.788 7.552 1.00 95.75 115 TRP A C 1
ATOM 877 O O . TRP A 1 115 ? 6.787 4.102 6.438 1.00 95.75 115 TRP A O 1
ATOM 887 N N . ASP A 1 116 ? 6.710 4.389 8.680 1.00 92.06 116 ASP A N 1
ATOM 888 C CA . ASP A 1 116 ? 7.751 5.401 8.744 1.00 92.06 116 ASP A CA 1
ATOM 889 C C . ASP A 1 116 ? 9.143 4.782 8.551 1.00 92.06 116 ASP A C 1
ATOM 891 O O . ASP A 1 116 ? 9.326 3.561 8.515 1.00 92.06 116 ASP A O 1
ATOM 895 N N . HIS A 1 117 ? 10.145 5.645 8.449 1.00 83.25 117 HIS A N 1
ATOM 896 C CA . HIS A 1 117 ? 11.543 5.266 8.539 1.00 83.25 117 HIS A CA 1
ATOM 897 C C . HIS A 1 117 ? 11.830 4.552 9.878 1.00 83.25 117 HIS A C 1
ATOM 899 O O . HIS A 1 117 ? 11.563 5.067 10.962 1.00 83.25 117 HIS A O 1
ATOM 905 N N . GLY A 1 118 ? 12.355 3.327 9.815 1.00 69.50 118 GLY A N 1
ATOM 906 C CA . GLY A 1 118 ? 12.596 2.504 11.003 1.00 69.50 118 GLY A CA 1
ATOM 907 C C . GLY A 1 118 ? 12.866 1.037 10.670 1.00 69.50 118 GLY A C 1
ATOM 908 O O . GLY A 1 118 ? 12.771 0.620 9.516 1.00 69.50 118 GLY A O 1
ATOM 909 N N . GLY A 1 119 ? 13.233 0.237 11.672 1.00 70.19 119 GLY A N 1
ATOM 910 C CA . GLY A 1 119 ? 13.373 -1.216 11.529 1.00 70.19 119 GLY A CA 1
ATOM 911 C C . GLY A 1 119 ? 14.369 -1.658 10.450 1.00 70.19 119 GLY A C 1
ATOM 912 O O . GLY A 1 119 ? 15.536 -1.261 10.463 1.00 70.19 119 GLY A O 1
ATOM 913 N N . THR A 1 120 ? 13.921 -2.520 9.534 1.00 65.50 120 THR A N 1
ATOM 914 C CA . THR A 1 120 ? 14.672 -2.983 8.349 1.00 65.50 120 THR A CA 1
ATOM 915 C C . THR A 1 120 ? 14.632 -1.983 7.185 1.00 65.50 120 THR A C 1
ATOM 917 O O . THR A 1 120 ? 15.448 -2.090 6.273 1.00 65.50 120 THR A O 1
ATOM 920 N N . MET A 1 121 ? 13.755 -0.972 7.247 1.00 72.38 121 MET A N 1
ATOM 921 C CA . MET A 1 121 ? 13.501 0.038 6.208 1.00 72.38 121 MET A CA 1
ATOM 922 C C . MET A 1 121 ? 13.876 1.448 6.693 1.00 72.38 121 MET A C 1
ATOM 924 O O . MET A 1 121 ? 13.119 2.412 6.563 1.00 72.38 121 MET A O 1
ATOM 928 N N . LYS A 1 122 ? 15.070 1.557 7.290 1.00 72.81 122 LYS A N 1
ATOM 929 C CA . LYS A 1 122 ? 15.511 2.703 8.108 1.00 72.81 122 LYS A CA 1
ATOM 930 C C . LYS A 1 122 ? 15.521 4.062 7.417 1.00 72.81 122 LYS A C 1
ATOM 932 O O . LYS A 1 122 ? 15.482 5.062 8.115 1.00 72.81 122 LYS A O 1
ATOM 937 N N . GLU A 1 123 ? 15.615 4.111 6.093 1.00 79.00 123 GLU A N 1
ATOM 938 C CA . GLU A 1 123 ? 15.698 5.378 5.350 1.00 79.00 123 GLU A CA 1
ATOM 939 C C . GLU A 1 123 ? 14.449 5.655 4.512 1.00 79.00 123 GLU A C 1
ATOM 941 O O . GLU A 1 123 ? 14.065 6.805 4.317 1.00 79.00 123 GLU A O 1
ATOM 946 N N . THR A 1 124 ? 13.811 4.605 3.998 1.00 87.00 124 THR A N 1
ATOM 947 C CA . THR A 1 124 ? 12.760 4.732 2.986 1.00 87.00 124 THR A CA 1
ATOM 948 C C . THR A 1 124 ? 11.356 4.642 3.567 1.00 87.00 124 THR A C 1
ATOM 950 O O . THR A 1 124 ? 10.408 5.057 2.900 1.00 87.00 124 THR A O 1
ATOM 953 N N . GLY A 1 125 ? 11.207 4.070 4.766 1.00 92.75 125 GLY A N 1
ATOM 954 C CA . GLY A 1 125 ? 9.928 3.530 5.223 1.00 92.75 125 GLY A CA 1
ATOM 955 C C . GLY A 1 125 ? 9.434 2.408 4.306 1.00 92.75 125 GLY A C 1
ATOM 956 O O . GLY A 1 125 ? 10.198 1.868 3.494 1.00 92.75 125 GLY A O 1
ATOM 957 N N . HIS A 1 126 ? 8.152 2.068 4.412 1.00 95.56 126 HIS A N 1
ATOM 958 C CA . HIS A 1 126 ? 7.542 1.008 3.608 1.00 95.56 126 HIS A CA 1
ATOM 959 C C . HIS A 1 126 ? 6.090 1.325 3.243 1.00 95.56 126 HIS A C 1
ATOM 961 O O . HIS A 1 126 ? 5.422 2.092 3.934 1.00 95.56 126 HIS A O 1
ATOM 967 N N . VAL A 1 127 ? 5.608 0.724 2.155 1.00 97.69 127 VAL A N 1
ATOM 968 C CA . VAL A 1 127 ? 4.200 0.767 1.756 1.00 97.69 127 VAL A CA 1
ATOM 969 C C . VAL A 1 127 ? 3.740 -0.621 1.336 1.00 97.69 127 VAL A C 1
ATOM 971 O O . VAL A 1 127 ? 4.414 -1.285 0.552 1.00 97.69 127 VAL A O 1
ATOM 974 N N . ALA A 1 128 ? 2.574 -1.017 1.826 1.00 98.06 128 ALA A N 1
ATOM 975 C CA . ALA A 1 128 ? 1.851 -2.201 1.389 1.00 98.06 128 ALA A CA 1
ATOM 976 C C . ALA A 1 128 ? 0.440 -1.809 0.936 1.00 98.06 128 ALA A C 1
ATOM 978 O O . ALA A 1 128 ? -0.054 -0.729 1.265 1.00 98.06 128 ALA A O 1
ATOM 979 N N . VAL A 1 129 ? -0.217 -2.690 0.192 1.00 98.75 129 VAL A N 1
ATOM 980 C CA . VAL A 1 129 ? -1.626 -2.540 -0.180 1.00 98.75 129 VAL A CA 1
ATOM 981 C C . VAL A 1 129 ? -2.455 -3.473 0.685 1.00 98.75 129 VAL A C 1
ATOM 983 O O . VAL A 1 129 ? -2.152 -4.660 0.767 1.00 98.75 129 VAL A O 1
ATOM 986 N N . ILE A 1 130 ? -3.506 -2.954 1.309 1.00 98.69 130 ILE A N 1
ATOM 987 C CA . ILE A 1 130 ? -4.473 -3.757 2.056 1.00 98.69 130 ILE A CA 1
ATOM 988 C C . ILE A 1 130 ? -5.439 -4.408 1.068 1.00 98.69 130 ILE A C 1
ATOM 990 O O . ILE A 1 130 ? -6.129 -3.707 0.333 1.00 98.69 130 ILE A O 1
ATOM 994 N N . VAL A 1 131 ? -5.510 -5.737 1.062 1.00 98.31 131 VAL A N 1
ATOM 995 C CA . VAL A 1 131 ? -6.372 -6.516 0.152 1.00 98.31 131 VAL A CA 1
ATOM 996 C C . VAL A 1 131 ? -7.573 -7.140 0.867 1.00 98.31 131 VAL A C 1
ATOM 998 O O . VAL A 1 131 ? -8.615 -7.355 0.252 1.00 98.31 131 VAL A O 1
ATOM 1001 N N . ARG A 1 132 ? -7.488 -7.336 2.189 1.00 98.12 132 ARG A N 1
ATOM 1002 C CA . ARG A 1 132 ? -8.601 -7.807 3.030 1.00 98.12 132 ARG A CA 1
ATOM 1003 C C . ARG A 1 132 ? -8.617 -7.056 4.354 1.00 98.12 132 ARG A C 1
ATOM 1005 O O . ARG A 1 132 ? -7.557 -6.826 4.935 1.00 98.12 132 ARG A O 1
ATOM 1012 N N . VAL A 1 133 ? -9.806 -6.702 4.834 1.00 97.94 133 VAL A N 1
ATOM 1013 C CA . VAL A 1 133 ? -10.007 -6.027 6.122 1.00 97.94 133 VAL A CA 1
ATOM 1014 C C . VAL A 1 133 ? -11.042 -6.795 6.922 1.00 97.94 133 VAL A C 1
ATOM 1016 O O . VAL A 1 133 ? -12.196 -6.866 6.522 1.00 97.94 133 VAL A O 1
ATOM 1019 N N . GLU A 1 134 ? -10.632 -7.313 8.071 1.00 97.56 134 GLU A N 1
ATOM 1020 C CA . GLU A 1 134 ? -11.496 -7.979 9.043 1.00 97.56 134 GLU A CA 1
ATOM 1021 C C . GLU A 1 134 ? -11.401 -7.275 10.401 1.00 97.56 134 GLU A C 1
ATOM 1023 O O . GLU A 1 134 ? -10.607 -6.354 10.596 1.00 97.56 134 GLU A O 1
ATOM 1028 N N . ASP A 1 135 ? -12.199 -7.690 11.381 1.00 95.62 135 ASP A N 1
ATOM 1029 C CA . ASP A 1 135 ? -12.166 -7.085 12.722 1.00 95.62 135 ASP A CA 1
ATOM 1030 C C . ASP A 1 135 ? -10.884 -7.363 13.502 1.00 95.62 135 ASP A C 1
ATOM 1032 O O . ASP A 1 135 ? -10.497 -6.559 14.354 1.00 95.62 135 ASP A O 1
ATOM 1036 N N . THR A 1 136 ? -10.234 -8.488 13.206 1.00 96.56 136 THR A N 1
ATOM 1037 C CA . THR A 1 136 ? -9.073 -8.996 13.947 1.00 96.56 136 THR A CA 1
ATOM 1038 C C . THR A 1 136 ? -7.795 -9.054 13.116 1.00 96.56 136 THR A C 1
ATOM 1040 O O . THR A 1 136 ? -6.727 -9.370 13.645 1.00 96.56 136 THR A O 1
ATOM 1043 N N . PHE A 1 137 ? -7.873 -8.769 11.814 1.00 97.62 137 PHE A N 1
ATOM 1044 C CA . PHE A 1 137 ? -6.704 -8.742 10.945 1.00 97.62 137 PHE A CA 1
ATOM 1045 C C . PHE A 1 137 ? -6.927 -7.930 9.671 1.00 97.62 137 PHE A C 1
ATOM 1047 O O . PHE A 1 137 ? -8.055 -7.679 9.251 1.00 97.62 137 PHE A O 1
ATOM 1054 N N . VAL A 1 138 ? -5.816 -7.595 9.022 1.00 98.38 138 VAL A N 1
ATOM 1055 C CA . VAL A 1 138 ? -5.782 -7.209 7.612 1.00 98.38 138 VAL A CA 1
ATOM 1056 C C . VAL A 1 138 ? -4.853 -8.146 6.853 1.00 98.38 138 VAL A C 1
ATOM 1058 O O . VAL A 1 138 ? -3.819 -8.560 7.385 1.00 98.38 138 VAL A O 1
ATOM 1061 N N . ASP A 1 139 ? -5.203 -8.462 5.612 1.00 98.25 139 ASP A N 1
ATOM 1062 C CA . ASP A 1 139 ? -4.260 -9.072 4.678 1.00 98.25 139 ASP A CA 1
ATOM 1063 C C . ASP A 1 139 ? -3.695 -7.994 3.768 1.00 98.25 139 ASP A C 1
ATOM 1065 O O . ASP A 1 139 ? -4.426 -7.122 3.285 1.00 98.25 139 ASP A O 1
ATOM 1069 N N . ILE A 1 140 ? -2.387 -8.059 3.544 1.00 98.44 140 ILE A N 1
ATOM 1070 C CA . ILE A 1 140 ? -1.658 -7.104 2.720 1.00 98.44 140 ILE A CA 1
ATOM 1071 C C . ILE A 1 140 ? -0.895 -7.806 1.606 1.00 98.44 140 ILE A C 1
ATOM 1073 O O . ILE A 1 140 ? -0.512 -8.969 1.735 1.00 98.44 140 ILE A O 1
ATOM 1077 N N . ILE A 1 141 ? -0.630 -7.067 0.534 1.00 98.56 141 ILE A N 1
ATOM 1078 C CA . ILE A 1 141 ? 0.402 -7.399 -0.445 1.00 98.56 141 ILE A CA 1
ATOM 1079 C C . ILE A 1 141 ? 1.490 -6.335 -0.439 1.00 98.56 141 ILE A C 1
ATOM 1081 O O . ILE A 1 141 ? 1.223 -5.134 -0.359 1.00 98.56 141 ILE A O 1
ATOM 1085 N N . GLU A 1 142 ? 2.734 -6.775 -0.565 1.00 97.12 142 GLU A N 1
ATOM 1086 C CA . GLU A 1 142 ? 3.890 -5.892 -0.610 1.00 97.12 142 GLU A CA 1
ATOM 1087 C C . GLU A 1 142 ? 5.028 -6.501 -1.436 1.00 97.12 142 GLU A C 1
ATOM 1089 O O . GLU A 1 142 ? 5.129 -7.716 -1.600 1.00 97.12 142 GLU A O 1
ATOM 1094 N N . GLN A 1 143 ? 5.889 -5.634 -1.961 1.00 95.88 143 GLN A N 1
ATOM 1095 C CA . GLN A 1 143 ? 7.167 -6.006 -2.569 1.00 95.88 143 GLN A CA 1
ATOM 1096 C C . GLN A 1 143 ? 8.298 -5.457 -1.715 1.00 95.88 143 GLN A C 1
ATOM 1098 O O . GLN A 1 143 ? 8.104 -4.478 -0.996 1.00 95.88 143 GLN A O 1
ATOM 1103 N N . ASN A 1 144 ? 9.502 -6.012 -1.869 1.00 92.19 144 ASN A N 1
ATOM 1104 C CA . ASN A 1 144 ? 10.671 -5.575 -1.109 1.00 92.19 144 ASN A CA 1
ATOM 1105 C C . ASN A 1 144 ? 10.464 -5.738 0.403 1.00 92.19 144 ASN A C 1
ATOM 1107 O O . ASN A 1 144 ? 10.756 -4.830 1.172 1.00 92.19 144 ASN A O 1
ATOM 1111 N N . HIS A 1 145 ? 9.930 -6.897 0.800 1.00 90.06 145 HIS A N 1
ATOM 1112 C CA . HIS A 1 145 ? 9.854 -7.356 2.188 1.00 90.06 145 HIS A CA 1
ATOM 1113 C C . HIS A 1 145 ? 10.321 -8.816 2.276 1.00 90.06 145 HIS A C 1
ATOM 1115 O O . HIS A 1 145 ? 11.424 -9.075 2.757 1.00 90.06 145 HIS A O 1
ATOM 1121 N N . ASP A 1 146 ? 9.529 -9.744 1.725 1.00 90.94 146 ASP A N 1
ATOM 1122 C CA . ASP A 1 146 ? 9.868 -11.163 1.588 1.00 90.94 146 ASP A CA 1
ATOM 1123 C C . ASP A 1 146 ? 9.923 -11.565 0.114 1.00 90.94 146 ASP A C 1
ATOM 1125 O O . ASP A 1 146 ? 9.036 -11.236 -0.671 1.00 90.94 146 ASP A O 1
ATOM 1129 N N . ASP A 1 147 ? 10.965 -12.308 -0.253 1.00 92.31 147 ASP A N 1
ATOM 1130 C CA . ASP A 1 147 ? 11.236 -12.722 -1.632 1.00 92.31 147 ASP A CA 1
ATOM 1131 C C . ASP A 1 147 ? 10.964 -14.216 -1.843 1.00 92.31 147 ASP A C 1
ATOM 1133 O O . ASP A 1 147 ? 11.746 -14.904 -2.488 1.00 92.31 147 ASP A O 1
ATOM 1137 N N . THR A 1 148 ? 9.899 -14.761 -1.260 1.00 94.38 148 THR A N 1
ATOM 1138 C CA . THR A 1 148 ? 9.555 -16.190 -1.357 1.00 94.38 148 THR A CA 1
ATOM 1139 C C . THR A 1 148 ? 8.177 -16.377 -1.972 1.00 94.38 148 THR A C 1
ATOM 1141 O O . THR A 1 148 ? 7.265 -15.607 -1.677 1.00 94.38 148 THR A O 1
ATOM 1144 N N . VAL A 1 149 ? 8.019 -17.405 -2.812 1.00 96.19 149 VAL A N 1
ATOM 1145 C CA . VAL A 1 149 ? 6.716 -17.755 -3.398 1.00 96.19 149 VAL A CA 1
ATOM 1146 C C . VAL A 1 149 ? 5.712 -18.038 -2.283 1.00 96.19 149 VAL A C 1
ATOM 1148 O O . VAL A 1 149 ? 6.025 -18.734 -1.314 1.00 96.19 149 VAL A O 1
ATOM 1151 N N . TRP A 1 150 ? 4.518 -17.469 -2.412 1.00 96.31 150 TRP A N 1
ATOM 1152 C CA . TRP A 1 150 ? 3.437 -17.651 -1.459 1.00 96.31 150 TRP A CA 1
ATOM 1153 C C . TRP A 1 150 ? 2.941 -19.103 -1.486 1.00 96.31 150 TRP A C 1
ATOM 1155 O O . TRP A 1 150 ? 2.988 -19.757 -2.533 1.00 96.31 150 TRP A O 1
ATOM 1165 N N . PRO A 1 151 ? 2.441 -19.628 -0.357 1.00 95.50 151 PRO A N 1
ATOM 1166 C CA . PRO A 1 151 ? 1.766 -20.918 -0.337 1.00 95.50 151 PRO A CA 1
ATOM 1167 C C . PRO 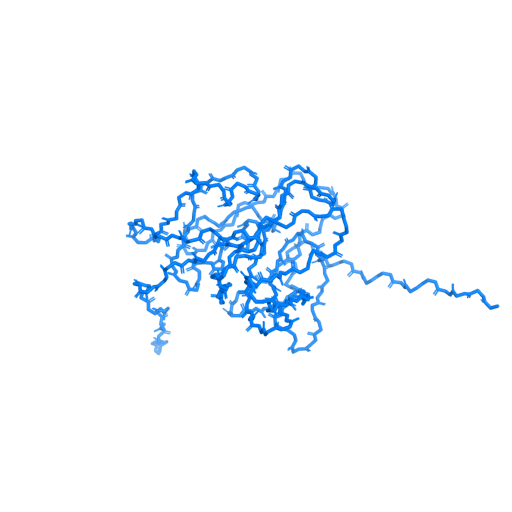A 1 151 ? 0.647 -21.003 -1.383 1.00 95.50 151 PRO A C 1
ATOM 1169 O O . PRO A 1 151 ? -0.006 -20.011 -1.710 1.00 95.50 151 PRO A O 1
ATOM 1172 N N . SER A 1 152 ? 0.391 -22.209 -1.893 1.00 91.31 152 SER A N 1
ATOM 1173 C CA . SER A 1 152 ? -0.712 -22.441 -2.828 1.00 91.31 152 SER A CA 1
ATOM 1174 C C . SER A 1 152 ? -2.040 -21.944 -2.247 1.00 91.31 152 SER A C 1
ATOM 1176 O O . SER A 1 152 ? -2.333 -22.186 -1.078 1.00 91.31 152 SER A O 1
ATOM 1178 N N . HIS A 1 153 ? -2.847 -21.284 -3.083 1.00 90.31 153 HIS A N 1
ATOM 1179 C CA . HIS A 1 153 ? -4.136 -20.669 -2.726 1.00 90.31 153 HIS A CA 1
ATOM 1180 C C . HIS A 1 153 ? -4.066 -19.442 -1.800 1.00 90.31 153 HIS A C 1
ATOM 1182 O O . HIS A 1 153 ? -5.115 -18.915 -1.438 1.00 90.31 153 HIS A O 1
ATOM 1188 N N . GLN A 1 154 ? -2.872 -18.958 -1.444 1.00 96.38 154 GLN A N 1
ATOM 1189 C CA . GLN A 1 154 ? -2.714 -17.693 -0.730 1.00 96.38 154 GLN A CA 1
ATOM 1190 C C . GLN A 1 154 ? -2.680 -16.518 -1.718 1.00 96.38 154 GLN A C 1
ATOM 1192 O O . GLN A 1 154 ? -1.951 -16.553 -2.708 1.00 96.38 154 GLN A O 1
ATOM 1197 N N . ASP A 1 155 ? -3.450 -15.471 -1.423 1.00 97.31 155 ASP A N 1
ATOM 1198 C CA . ASP A 1 155 ? -3.606 -14.255 -2.235 1.00 97.31 155 ASP A CA 1
ATOM 1199 C C . ASP A 1 155 ? -3.069 -12.991 -1.536 1.00 97.31 155 ASP A C 1
ATOM 1201 O O . ASP A 1 155 ? -3.419 -11.871 -1.900 1.00 97.31 155 ASP A O 1
ATOM 1205 N N . TYR A 1 156 ? -2.215 -13.158 -0.524 1.00 98.12 156 TYR A N 1
ATOM 1206 C CA . TYR A 1 156 ? -1.615 -12.077 0.260 1.00 98.12 156 TYR A CA 1
ATOM 1207 C C . TYR A 1 156 ? -0.157 -12.389 0.629 1.00 98.12 156 TYR A C 1
ATOM 1209 O O . TYR A 1 156 ? 0.221 -13.556 0.728 1.00 98.12 156 TYR A O 1
ATOM 1217 N N . SER A 1 157 ? 0.675 -11.368 0.870 1.00 96.50 157 SER A N 1
ATOM 1218 C CA . SER A 1 157 ? 2.055 -11.556 1.351 1.00 96.50 157 SER A CA 1
ATOM 1219 C C . SER A 1 157 ? 2.093 -11.814 2.853 1.00 96.50 157 SER A C 1
ATOM 1221 O O . SER A 1 157 ? 2.730 -12.764 3.307 1.00 96.50 157 SER A O 1
ATOM 1223 N N . ARG A 1 158 ? 1.393 -10.984 3.633 1.00 95.50 158 ARG A N 1
ATOM 1224 C CA . ARG A 1 158 ? 1.330 -11.084 5.094 1.00 95.50 158 ARG A CA 1
ATOM 1225 C C . ARG A 1 158 ? -0.076 -10.815 5.612 1.00 95.50 158 ARG A C 1
ATOM 1227 O O . ARG A 1 158 ? -0.821 -10.017 5.050 1.00 95.50 158 ARG A O 1
ATOM 1234 N N . ARG A 1 159 ? -0.390 -11.461 6.734 1.00 96.94 159 ARG A N 1
ATOM 1235 C CA . ARG A 1 159 ? -1.531 -11.132 7.586 1.00 96.94 159 ARG A CA 1
ATOM 1236 C C . ARG A 1 159 ? -1.019 -10.374 8.798 1.00 96.94 159 ARG A C 1
ATOM 1238 O O . ARG A 1 159 ? -0.159 -10.885 9.516 1.00 96.94 159 ARG A O 1
ATOM 1245 N N . LEU A 1 160 ? -1.546 -9.181 9.030 1.00 96.31 160 LEU A N 1
ATOM 1246 C CA . LEU A 1 160 ? -1.229 -8.383 10.209 1.00 96.31 160 LEU A CA 1
ATOM 1247 C C . LEU A 1 160 ? -2.396 -8.444 11.184 1.00 96.31 160 LEU A C 1
ATOM 1249 O O . LEU A 1 160 ? -3.552 -8.320 10.782 1.00 96.31 160 LEU A O 1
ATOM 1253 N N . VAL A 1 161 ? -2.090 -8.622 12.468 1.00 97.00 161 VAL A N 1
ATOM 1254 C CA . VAL A 1 161 ? -3.103 -8.560 13.525 1.00 97.00 161 VAL A CA 1
ATOM 1255 C C . VAL A 1 161 ? -3.682 -7.152 13.558 1.00 97.00 161 VAL A C 1
ATOM 1257 O O . VAL A 1 161 ? -2.946 -6.166 13.508 1.00 97.00 161 VAL A O 1
ATOM 1260 N N . ALA A 1 162 ? -4.997 -7.069 13.669 1.00 97.25 162 ALA A N 1
ATOM 1261 C CA . ALA A 1 162 ? -5.712 -5.827 13.852 1.00 97.25 162 ALA A CA 1
ATOM 1262 C C . ALA A 1 162 ? -6.716 -5.961 14.996 1.00 97.25 162 ALA A C 1
ATOM 1264 O O . ALA A 1 162 ? -7.008 -7.060 15.467 1.00 97.25 162 ALA A O 1
ATOM 1265 N N . ALA A 1 163 ? -7.222 -4.836 15.475 1.00 96.19 163 ALA A N 1
ATOM 1266 C CA . ALA A 1 163 ? -8.241 -4.814 16.502 1.00 96.19 163 ALA A CA 1
ATOM 1267 C C . ALA A 1 163 ? -9.164 -3.621 16.298 1.00 96.19 163 ALA A C 1
ATOM 1269 O O . ALA A 1 163 ? -8.712 -2.486 16.134 1.00 96.19 163 ALA A O 1
ATOM 1270 N N . THR A 1 164 ? -10.462 -3.886 16.385 1.00 93.81 164 THR A N 1
ATOM 1271 C CA . THR A 1 164 ? -11.458 -2.836 16.597 1.00 93.81 164 THR A CA 1
ATOM 1272 C C . THR A 1 164 ? -11.471 -2.479 18.079 1.00 93.81 164 THR A C 1
ATOM 1274 O O . THR A 1 164 ? -11.679 -3.345 18.929 1.00 93.81 164 THR A O 1
ATOM 1277 N N . THR A 1 165 ? -11.231 -1.212 18.392 1.00 87.69 165 THR A N 1
ATOM 1278 C CA . THR A 1 165 ? -11.333 -0.645 19.738 1.00 87.69 165 THR A CA 1
ATOM 1279 C C . THR A 1 165 ? -12.549 0.288 19.800 1.00 87.69 165 THR A C 1
ATOM 1281 O O . THR A 1 165 ? -13.084 0.671 18.758 1.00 87.69 165 THR A O 1
ATOM 1284 N N . PRO A 1 166 ? -13.012 0.690 20.997 1.00 89.75 166 PRO A N 1
ATOM 1285 C CA . PRO A 1 166 ? -14.048 1.718 21.113 1.00 89.75 166 PRO A CA 1
ATOM 1286 C C . PRO A 1 166 ? -13.669 3.047 20.439 1.00 89.75 166 PRO A C 1
ATOM 1288 O O . PRO A 1 166 ? -14.547 3.776 19.986 1.00 89.75 166 PRO A O 1
ATOM 1291 N N . ASP A 1 167 ? -12.367 3.333 20.355 1.00 89.50 167 ASP A N 1
ATOM 1292 C CA . ASP A 1 167 ? -11.823 4.596 19.855 1.00 89.50 167 ASP A CA 1
ATOM 1293 C C . ASP A 1 167 ? -11.430 4.543 18.366 1.00 89.50 167 ASP A C 1
ATOM 1295 O O . ASP A 1 167 ? -11.197 5.586 17.756 1.00 89.50 167 ASP A O 1
ATOM 1299 N N . GLY A 1 168 ? -11.375 3.352 17.756 1.00 95.50 168 GLY A N 1
ATOM 1300 C CA . GLY A 1 168 ? -11.061 3.202 16.338 1.00 95.50 168 GLY A CA 1
ATOM 1301 C C . GLY A 1 168 ? -10.595 1.809 15.925 1.00 95.50 168 GLY A C 1
ATOM 1302 O O . GLY A 1 168 ? -11.053 0.791 16.439 1.00 95.50 168 GLY A O 1
ATOM 1303 N N . TYR A 1 169 ? -9.706 1.756 14.938 1.00 97.50 169 TYR A N 1
ATOM 1304 C CA . TYR A 1 169 ? -9.165 0.514 14.392 1.00 97.50 169 TYR A CA 1
ATOM 1305 C C . TYR A 1 169 ? -7.639 0.555 14.415 1.00 97.50 169 TYR A C 1
ATOM 1307 O O . TYR A 1 169 ? -7.032 1.490 13.905 1.00 97.50 169 TYR A O 1
ATOM 1315 N N . CYS A 1 170 ? -7.002 -0.447 15.008 1.00 96.31 170 CYS A N 1
ATOM 1316 C CA . CYS A 1 170 ? -5.550 -0.500 15.151 1.00 96.31 170 CYS A CA 1
ATOM 1317 C C . CYS A 1 170 ? -4.992 -1.696 14.391 1.00 96.31 170 CYS A C 1
ATOM 1319 O O . CYS A 1 170 ? -5.486 -2.806 14.559 1.00 96.31 170 CYS A O 1
ATOM 1321 N N . ILE A 1 171 ? -3.921 -1.496 13.629 1.00 96.69 171 ILE A N 1
ATOM 1322 C CA . ILE A 1 171 ? -3.115 -2.574 13.051 1.00 96.69 171 ILE A CA 1
ATOM 1323 C C . ILE A 1 171 ? -1.823 -2.673 13.864 1.00 96.69 171 ILE A C 1
ATOM 1325 O O . ILE A 1 171 ? -1.160 -1.666 14.129 1.00 96.69 171 ILE A O 1
ATOM 1329 N N . ALA A 1 172 ? -1.472 -3.883 14.292 1.00 92.12 172 ALA A N 1
ATOM 1330 C CA . ALA A 1 172 ? -0.250 -4.129 15.038 1.00 92.12 172 ALA A CA 1
ATOM 1331 C C . ALA A 1 172 ? 0.966 -4.074 14.093 1.00 92.12 172 ALA A C 1
ATOM 1333 O O . ALA A 1 172 ? 0.947 -4.723 13.041 1.00 92.12 172 ALA A O 1
ATOM 1334 N N . PRO A 1 173 ? 2.038 -3.338 14.442 1.00 80.88 173 PRO A N 1
ATOM 1335 C CA . PRO A 1 173 ? 3.284 -3.408 13.689 1.00 80.88 173 PRO A CA 1
ATOM 1336 C C . PRO A 1 173 ? 3.873 -4.822 13.790 1.00 80.88 173 PRO A C 1
ATOM 1338 O O . PRO A 1 173 ? 3.720 -5.502 14.807 1.00 80.88 173 PRO A O 1
ATOM 1341 N N . ALA A 1 174 ? 4.570 -5.268 12.743 1.00 71.88 174 ALA A N 1
ATOM 1342 C CA . ALA A 1 174 ? 5.138 -6.615 12.708 1.00 71.88 174 ALA A CA 1
ATOM 1343 C C . ALA A 1 174 ? 6.338 -6.775 13.659 1.00 71.88 174 ALA A C 1
ATOM 1345 O O . ALA A 1 174 ? 6.680 -7.891 14.053 1.00 71.88 174 ALA A O 1
ATOM 1346 N N . SER A 1 175 ? 6.971 -5.667 14.054 1.00 75.94 175 SER A N 1
ATOM 1347 C CA . SER A 1 175 ? 8.040 -5.645 15.047 1.00 75.94 175 SER A CA 1
ATOM 1348 C C . SER A 1 175 ? 8.027 -4.355 15.871 1.00 75.94 175 SER A C 1
ATOM 1350 O O . SER A 1 175 ? 7.552 -3.316 15.425 1.00 75.94 175 SER A O 1
ATOM 1352 N N . VAL A 1 176 ? 8.607 -4.395 17.076 1.00 74.56 176 VAL A N 1
ATOM 1353 C CA . VAL A 1 176 ? 8.729 -3.216 17.964 1.00 74.56 176 VAL A CA 1
ATOM 1354 C C . VAL A 1 176 ? 9.630 -2.107 17.406 1.00 74.56 176 VAL A C 1
ATOM 1356 O O . VAL A 1 176 ? 9.636 -1.001 17.933 1.00 74.56 176 VAL A O 1
ATOM 1359 N N . ASN A 1 177 ? 10.404 -2.403 16.359 1.00 77.50 177 ASN A N 1
ATOM 1360 C CA . ASN A 1 177 ? 11.308 -1.452 15.711 1.00 77.50 177 ASN A CA 1
ATOM 1361 C C . ASN A 1 177 ? 10.682 -0.795 14.471 1.00 77.50 177 ASN A C 1
ATOM 1363 O O . ASN A 1 177 ? 11.356 -0.024 13.789 1.00 77.50 177 ASN A O 1
ATOM 1367 N N . GLU A 1 178 ? 9.434 -1.128 14.150 1.00 82.25 178 GLU A N 1
ATOM 1368 C CA . GLU A 1 178 ? 8.673 -0.549 13.051 1.00 82.25 178 GLU A CA 1
ATOM 1369 C C . GLU A 1 178 ? 7.645 0.448 13.581 1.00 82.25 178 GLU A C 1
ATOM 1371 O O . GLU A 1 178 ? 6.867 0.140 14.484 1.00 82.25 178 GLU A O 1
ATOM 1376 N N . THR A 1 179 ? 7.595 1.624 12.962 1.00 90.69 179 THR A N 1
ATOM 1377 C CA . THR A 1 179 ? 6.572 2.633 13.243 1.00 90.69 179 THR A CA 1
ATOM 1378 C C . THR A 1 179 ? 5.541 2.598 12.130 1.00 90.69 179 THR A C 1
ATOM 1380 O O . THR A 1 179 ? 5.810 3.039 11.012 1.00 90.69 179 THR A O 1
AT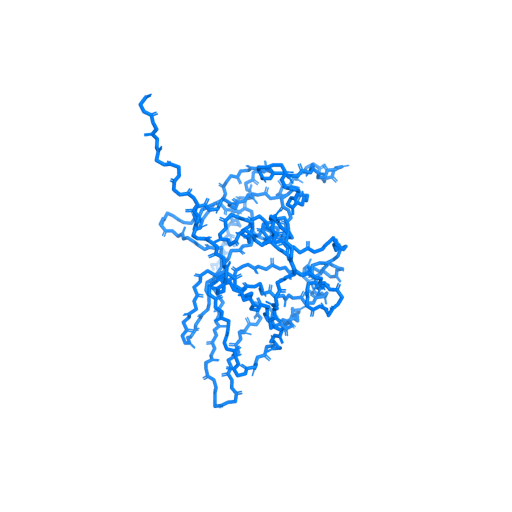OM 1383 N N . LEU A 1 180 ? 4.354 2.071 12.420 1.00 93.75 180 LEU A N 1
ATOM 1384 C CA . LEU A 1 180 ? 3.233 2.124 11.490 1.00 93.75 180 LEU A CA 1
ATOM 1385 C C . LEU A 1 180 ? 2.554 3.497 11.591 1.00 93.75 180 LEU A C 1
ATOM 1387 O O . LEU A 1 180 ? 1.981 3.819 12.630 1.00 93.75 180 LEU A O 1
ATOM 1391 N N . LEU A 1 181 ? 2.613 4.297 10.521 1.00 96.25 181 LEU A N 1
ATOM 1392 C CA . LEU A 1 181 ? 1.986 5.624 10.486 1.00 96.25 181 LEU A CA 1
ATOM 1393 C C . LEU A 1 181 ? 0.462 5.509 10.440 1.00 96.25 181 LEU A C 1
ATOM 1395 O O . LEU A 1 181 ? -0.243 6.229 11.145 1.00 96.25 181 LEU A O 1
ATOM 1399 N N . GLY A 1 182 ? -0.042 4.590 9.619 1.00 97.50 182 GLY A N 1
ATOM 1400 C CA . GLY A 1 182 ? -1.465 4.415 9.364 1.00 97.50 182 GLY A CA 1
ATOM 1401 C C . GLY A 1 182 ? -1.723 4.053 7.909 1.00 97.50 182 GLY A C 1
ATOM 1402 O O . GLY A 1 182 ? -0.846 3.509 7.237 1.00 97.50 182 GLY A O 1
ATOM 1403 N N . TRP A 1 183 ? -2.916 4.360 7.411 1.00 98.62 183 TRP A N 1
ATOM 1404 C CA . TRP A 1 183 ? -3.322 4.036 6.045 1.00 98.62 183 TRP A CA 1
ATOM 1405 C C . TRP A 1 183 ? -3.873 5.242 5.288 1.00 98.62 183 TRP A C 1
ATOM 1407 O O . TRP A 1 183 ? -4.326 6.231 5.867 1.00 98.62 183 TRP A O 1
ATOM 1417 N N . VAL A 1 184 ? -3.826 5.152 3.963 1.00 98.69 184 VAL A N 1
ATOM 1418 C CA . VAL A 1 184 ? -4.433 6.113 3.045 1.00 98.69 184 VAL A CA 1
ATOM 1419 C C . VAL A 1 184 ? -5.589 5.432 2.322 1.00 98.69 184 VAL A C 1
ATOM 1421 O O . VAL A 1 184 ? -5.367 4.549 1.493 1.00 98.69 184 VAL A O 1
ATOM 1424 N N . ASN A 1 185 ? -6.812 5.858 2.636 1.00 98.19 185 ASN A N 1
ATOM 1425 C CA . ASN A 1 185 ? -8.023 5.459 1.926 1.00 98.19 185 ASN A CA 1
ATOM 1426 C C . ASN A 1 185 ? -8.141 6.274 0.638 1.00 98.19 185 ASN A C 1
ATOM 1428 O O . ASN A 1 185 ? -8.064 7.506 0.673 1.00 98.19 185 ASN A O 1
ATOM 1432 N N . ILE A 1 186 ? -8.350 5.593 -0.486 1.00 96.69 186 ILE A N 1
ATOM 1433 C CA . ILE A 1 186 ? -8.501 6.221 -1.800 1.00 96.69 186 ILE A CA 1
ATOM 1434 C C . ILE A 1 186 ? -9.989 6.333 -2.123 1.00 96.69 186 ILE A C 1
ATOM 1436 O O . ILE A 1 186 ? -10.683 5.315 -2.161 1.00 96.69 186 ILE A O 1
ATOM 1440 N N . ASP A 1 187 ? -10.486 7.547 -2.365 1.00 90.81 187 ASP A N 1
ATOM 1441 C CA . ASP A 1 187 ? -11.871 7.736 -2.793 1.00 90.81 187 ASP A CA 1
ATOM 1442 C C . ASP A 1 187 ? -12.018 7.324 -4.264 1.00 90.81 187 ASP A C 1
ATOM 1444 O O . ASP A 1 187 ? -11.659 8.050 -5.191 1.00 90.81 187 ASP A O 1
ATOM 1448 N N . THR A 1 188 ? -12.511 6.105 -4.468 1.00 73.31 188 THR A N 1
ATOM 1449 C CA . THR A 1 188 ? -12.717 5.504 -5.792 1.00 73.31 188 THR A CA 1
ATOM 1450 C C . THR A 1 188 ? -14.179 5.550 -6.227 1.00 73.31 188 THR A C 1
ATOM 1452 O O . THR A 1 188 ? -14.535 4.924 -7.220 1.00 73.31 188 THR A O 1
ATOM 1455 N N . THR A 1 189 ? -15.036 6.320 -5.546 1.00 65.88 189 THR A N 1
ATOM 1456 C CA . THR A 1 189 ? -16.479 6.391 -5.850 1.00 65.88 189 THR A CA 1
ATOM 1457 C C . THR A 1 189 ? -16.802 6.935 -7.251 1.00 65.88 189 THR A C 1
ATOM 1459 O O . THR A 1 189 ? -17.912 6.739 -7.734 1.00 65.88 189 THR A O 1
ATOM 1462 N N . ASN A 1 190 ? -15.814 7.511 -7.950 1.00 50.84 190 ASN A N 1
ATOM 1463 C CA . ASN A 1 190 ? -15.881 7.914 -9.364 1.00 50.84 190 ASN A CA 1
ATOM 1464 C C . ASN A 1 190 ? -14.893 7.150 -10.277 1.00 50.84 190 ASN A C 1
ATOM 1466 O O . ASN A 1 190 ? -14.559 7.607 -11.376 1.00 50.84 190 ASN A O 1
ATOM 1470 N N . ALA A 1 191 ? -14.364 6.007 -9.835 1.00 48.91 191 ALA A N 1
ATOM 1471 C CA . ALA A 1 191 ? -13.555 5.142 -10.684 1.00 48.91 191 ALA A CA 1
ATOM 1472 C C . ALA A 1 191 ? -14.480 4.354 -11.621 1.00 48.91 191 ALA A C 1
ATOM 1474 O O . ALA A 1 191 ? -15.346 3.604 -11.171 1.00 48.91 191 ALA A O 1
ATOM 1475 N N . ALA A 1 192 ? -14.312 4.534 -12.933 1.00 43.53 192 ALA A N 1
ATOM 1476 C CA . ALA A 1 192 ? -14.968 3.665 -13.902 1.00 43.53 192 ALA A CA 1
ATOM 1477 C C . ALA A 1 192 ? -14.542 2.209 -13.623 1.00 43.53 192 ALA A C 1
ATOM 1479 O O . ALA A 1 192 ? -13.368 1.986 -13.306 1.00 43.53 192 ALA A O 1
ATOM 1480 N N . PRO A 1 193 ? -15.453 1.223 -13.713 1.00 45.41 193 PRO A N 1
ATOM 1481 C CA . PRO A 1 193 ? -15.082 -0.173 -13.522 1.00 45.41 193 PRO A CA 1
ATOM 1482 C C . PRO A 1 193 ? -13.962 -0.558 -14.503 1.00 45.41 193 PRO A C 1
ATOM 1484 O O . PRO A 1 193 ? -13.913 -0.010 -15.610 1.00 45.41 193 PRO A O 1
ATOM 1487 N N . PRO A 1 194 ? -13.057 -1.482 -14.126 1.00 49.59 194 PRO A N 1
ATOM 1488 C CA . PRO A 1 194 ? -11.999 -1.931 -15.019 1.00 49.59 194 PRO A CA 1
ATOM 1489 C C . PRO A 1 194 ? -12.625 -2.413 -16.330 1.00 49.59 194 PRO A C 1
ATOM 1491 O O . PRO A 1 194 ? -13.512 -3.270 -16.321 1.00 49.59 194 PRO A O 1
ATOM 1494 N N . ASN A 1 195 ? -12.186 -1.822 -17.447 1.00 42.69 195 ASN A N 1
ATOM 1495 C CA . ASN A 1 195 ? -12.638 -2.182 -18.786 1.00 42.69 195 ASN A CA 1
ATOM 1496 C C . ASN A 1 195 ? -12.473 -3.693 -18.961 1.00 42.69 195 ASN A C 1
ATOM 1498 O O . ASN A 1 195 ? -11.361 -4.200 -19.117 1.00 42.69 195 ASN A O 1
ATOM 1502 N N . THR A 1 196 ? -13.587 -4.419 -18.946 1.00 38.16 196 THR A N 1
ATOM 1503 C CA . THR A 1 196 ? -13.625 -5.803 -19.395 1.00 38.16 196 THR A CA 1
ATOM 1504 C C . THR A 1 196 ? -13.438 -5.729 -20.902 1.00 38.16 196 THR A C 1
ATOM 1506 O O . THR A 1 196 ? -14.385 -5.483 -21.646 1.00 38.16 196 THR A O 1
ATOM 1509 N N . LEU A 1 197 ? -12.196 -5.858 -21.372 1.00 39.16 197 LEU A N 1
ATOM 1510 C CA . LEU A 1 197 ? -11.936 -6.103 -22.783 1.00 39.16 197 LEU A CA 1
ATOM 1511 C C . LEU A 1 197 ? -12.527 -7.477 -23.102 1.00 39.16 197 LEU A C 1
ATOM 1513 O O . LEU A 1 197 ? -11.879 -8.510 -22.948 1.00 39.16 197 LEU A O 1
ATOM 1517 N N . THR A 1 198 ? -13.797 -7.492 -23.499 1.00 38.75 198 THR A N 1
ATOM 1518 C CA . THR A 1 198 ? -14.419 -8.638 -24.147 1.00 38.75 198 THR A CA 1
ATOM 1519 C C . THR A 1 198 ? -13.601 -8.946 -25.390 1.00 38.75 198 THR A C 1
ATOM 1521 O O . THR A 1 198 ? -13.575 -8.150 -26.330 1.00 38.75 198 THR A O 1
ATOM 1524 N N . GLY A 1 199 ? -12.909 -10.085 -25.364 1.00 40.22 199 GLY A N 1
ATOM 1525 C CA . GLY A 1 199 ? -12.192 -10.624 -26.508 1.00 40.22 199 GLY A CA 1
ATOM 1526 C C . GLY A 1 199 ? -13.116 -10.710 -27.719 1.00 40.22 199 GLY A C 1
ATOM 1527 O O . GLY A 1 199 ? -14.103 -11.447 -27.715 1.00 40.22 199 GLY A O 1
ATOM 1528 N N . GLY A 1 200 ? -12.796 -9.920 -28.740 1.00 40.34 200 GLY A N 1
ATOM 1529 C CA . GLY A 1 200 ? -13.312 -10.091 -30.088 1.00 40.34 200 GLY A CA 1
ATOM 1530 C C . GLY A 1 200 ? -12.552 -11.225 -30.770 1.00 40.34 200 GLY A C 1
ATOM 1531 O O . GLY A 1 200 ? -11.333 -11.302 -30.645 1.00 40.34 200 GLY A O 1
ATOM 1532 N N . ARG A 1 201 ? -13.328 -12.100 -31.409 1.00 38.66 201 ARG A N 1
ATOM 1533 C CA . ARG A 1 201 ? -12.937 -13.304 -32.156 1.00 38.66 201 ARG A CA 1
ATOM 1534 C C . ARG A 1 201 ? -11.770 -13.120 -33.119 1.00 38.66 201 ARG A C 1
ATOM 1536 O O . ARG A 1 201 ? -11.695 -12.037 -33.738 1.00 38.66 201 ARG A O 1
#

Mean predicted aligned error: 7.19 Å

Foldseek 3Di:
DDDDPPDDPDFDAFQDFQAAAPNQTATANDDPVPPPAFDWDDDPNHTQGGGPAQSSSLQVCCCQFFQKGWDDDDAQQCCLPPPIWMAGVVGDTWDKDRAFFLAADDADQSKKWWWDQWDPNNPRTGIWGFHDDDQFWTFTAGYPPGRHRDPPPDNGDDIWTKHQDPRHIHTDDPDPTIGTGGIMHTPRVVGDGRPPPPDDD

pLDDT: mean 87.48, std 17.18, range [38.16, 98.75]

Sequence (201 aa):
MCAVPAEKPQRCPFGTVLGVSDDVCVYSCWNAACPKRSKEHFHNGIFTGLQWQCVELARRYLVVRSGVTFSSIRFAYQIFGSSTAFERVDGGPVTVTRCPNGATARPTTGSLLIWDHGGTMKETGHVAVIVRVEDTFVDIIEQNHDDTVWPSHQDYSRRLVAATTPDGYCIAPASVNETLLGWVNIDTTNAAPPNTLTGGR

Organism: Achlya hypogyna (NCBI:txid1202772)

Nearest PDB structures (foldseek):
  3a30-assembly1_A  TM=9.360E-01  e=1.116E-17  Escherichia coli K-12
  3a2y-assembly1_A  TM=9.460E-01  e=1.475E-17  Escherichia coli K-12
  3a2z-assembly1_A  TM=9.510E-01  e=2.305E-17  Escherichia coli K-12
  3o98-assembly1_B  TM=9.070E-01  e=6.654E-17  Escherichia coli K-12
  2io9-assembly1_B  TM=8.843E-01  e=1.229E-16  Escherichia coli

InterPro domains:
  IPR007921 CHAP domain [PF05257] (48-144)
  IPR007921 CHAP domain [PS50911] (29-173)
  IPR038765 Papain-like cysteine peptidase superfamily [SSF54001] (13-190)
  IPR051705 Glutathionylspermidine Synthetase/Amidase [PTHR30094] (7-188)